Protein AF-A0A932CDV1-F1 (afdb_monomer_lite)

Radius of gyration: 21.61 Å; chains: 1; bounding box: 48×38×73 Å

Secondary structure (DSSP, 8-state):
---HHHHHHHHHHHHTT--HHHHHHHTT-TT-THHHHHHHTTSSPPPHHHHHHHHHHTT--HHHHHHHHHHTTPPPPHHHHHHHHHHHHHHHHH-SS--EEE-TT-BEEEE-HHHHHHHT--HHHHHHHHHH--BHHHHHH-TTSHHHHHS-HHHHHHHHHHHHHHHHHHTGGGTTSHHHHHHHHHHTTSHHHHHHHHHS-SS--GGGSTHHHHHHSS----

Sequence (222 aa):
MQSVLGGLIKSYRLRQGLSQSELLAAIGWHAHPSRLSRYEQGRVVPDRNTLEKLSSALGLRSDDRGRLLMEAGYVPTDEEVSAALQQLQPFMDAWKGPAYLTDFSWRFLGWNGPAAKIFGFPPDELERLPREKPRLLEFAFDSRWAVGRHIPEEILVPFGRGQIARFKAQQRDRTRQRWYRQLLKRLMPIPLFRELWRTTPGELGSELMDYNRVQMDSPVGR

Structure (mmCIF, N/CA/C/O backbone):
data_AF-A0A932CDV1-F1
#
_entry.id   AF-A0A932CDV1-F1
#
loop_
_atom_site.group_PDB
_atom_site.id
_atom_site.type_symbol
_atom_site.label_atom_id
_atom_site.label_alt_id
_atom_site.label_comp_id
_atom_site.label_asym_id
_atom_site.label_entity_id
_atom_site.label_seq_id
_atom_site.pdbx_PDB_ins_code
_atom_site.Cartn_x
_atom_site.Cartn_y
_atom_site.Cartn_z
_atom_site.occupancy
_atom_site.B_iso_or_equiv
_atom_site.auth_seq_id
_atom_site.auth_comp_id
_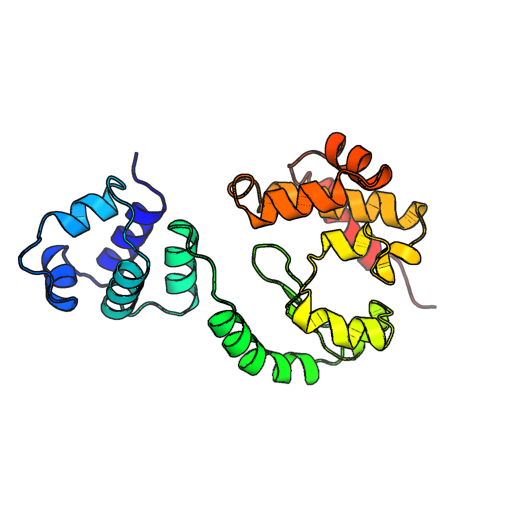atom_site.auth_asym_id
_atom_site.auth_atom_id
_atom_site.pdbx_PDB_model_num
ATOM 1 N N . MET A 1 1 ? -3.460 17.383 21.078 1.00 40.75 1 MET A N 1
ATOM 2 C CA . MET A 1 1 ? -3.634 17.083 19.642 1.00 40.75 1 MET A CA 1
ATOM 3 C C . MET A 1 1 ? -4.038 15.620 19.532 1.00 40.75 1 MET A C 1
ATOM 5 O O . MET A 1 1 ? -3.315 14.786 20.062 1.00 40.75 1 MET A O 1
ATOM 9 N N . GLN A 1 2 ? -5.222 15.310 19.002 1.00 56.06 2 GLN A N 1
ATOM 10 C CA . GLN A 1 2 ? -5.704 13.925 18.909 1.00 56.06 2 GLN A CA 1
ATOM 11 C C . GLN A 1 2 ? -4.896 13.188 17.829 1.00 56.06 2 GLN A C 1
ATOM 13 O O . GLN A 1 2 ? -4.678 13.754 16.759 1.00 56.06 2 GLN A O 1
ATOM 18 N N . SER A 1 3 ? -4.409 11.969 18.095 1.00 81.25 3 SER A N 1
ATOM 19 C CA . SER A 1 3 ? -3.754 11.179 17.042 1.00 81.25 3 SER A CA 1
ATOM 20 C C . SER A 1 3 ? -4.783 10.794 15.973 1.00 81.25 3 SER A C 1
ATOM 22 O O . SER A 1 3 ? -5.948 10.565 16.306 1.00 81.25 3 SER A O 1
ATOM 24 N N . VAL A 1 4 ? -4.374 10.707 14.700 1.00 87.25 4 VAL A N 1
ATOM 25 C CA . VAL A 1 4 ? -5.259 10.302 13.584 1.00 87.25 4 VAL A CA 1
ATOM 26 C C . VAL A 1 4 ? -5.969 8.985 13.912 1.00 87.25 4 VAL A C 1
ATOM 28 O O . VAL A 1 4 ? -7.191 8.890 13.808 1.00 87.25 4 VAL A O 1
ATOM 31 N N . LEU A 1 5 ? -5.218 8.010 14.434 1.00 91.94 5 LEU A N 1
ATOM 32 C CA . LEU A 1 5 ? -5.744 6.734 14.916 1.00 91.94 5 LEU A CA 1
ATOM 33 C C . LEU A 1 5 ? -6.803 6.901 16.019 1.00 91.94 5 LEU A C 1
ATOM 35 O O . LEU A 1 5 ? -7.885 6.324 15.929 1.00 91.94 5 LEU A O 1
ATOM 39 N N . GLY A 1 6 ? -6.514 7.694 17.056 1.00 93.62 6 GLY A N 1
ATOM 40 C CA . GLY A 1 6 ? -7.447 7.921 18.161 1.00 93.62 6 GLY A CA 1
ATOM 41 C C . GLY A 1 6 ? -8.731 8.620 17.706 1.00 93.62 6 GLY A C 1
ATOM 42 O O . GLY A 1 6 ? -9.825 8.273 18.155 1.00 93.62 6 GLY A O 1
ATOM 43 N N . GLY A 1 7 ? -8.607 9.555 16.760 1.00 94.38 7 GLY A N 1
ATOM 44 C CA . GLY A 1 7 ? -9.732 10.200 16.085 1.00 94.38 7 GLY A CA 1
ATOM 45 C C . GLY A 1 7 ? -10.587 9.214 15.289 1.00 94.38 7 GLY A C 1
ATOM 46 O O . GLY A 1 7 ? -11.814 9.259 15.388 1.00 94.38 7 GLY A O 1
ATOM 47 N N . LEU A 1 8 ? -9.965 8.283 14.558 1.00 94.81 8 LEU A N 1
ATOM 48 C CA . LEU A 1 8 ? -10.672 7.242 13.808 1.00 94.81 8 LEU A CA 1
ATOM 49 C C . LEU A 1 8 ? -11.441 6.292 14.726 1.00 94.81 8 LEU A C 1
ATOM 51 O O . LEU A 1 8 ? -12.636 6.102 14.511 1.00 94.81 8 LEU A O 1
ATOM 55 N N . ILE A 1 9 ? -10.800 5.756 15.772 1.00 95.81 9 ILE A N 1
ATOM 56 C CA . ILE A 1 9 ? -11.455 4.868 16.753 1.00 95.81 9 ILE A CA 1
ATOM 57 C C . ILE A 1 9 ? -12.693 5.556 17.341 1.00 95.81 9 ILE A C 1
ATOM 59 O O . ILE A 1 9 ? -13.788 4.992 17.315 1.00 95.81 9 ILE A O 1
ATOM 63 N N . LYS A 1 10 ? -12.539 6.810 17.790 1.00 96.19 10 LYS A N 1
ATOM 64 C CA . LYS A 1 10 ? -13.646 7.610 18.326 1.00 96.19 10 LYS A CA 1
ATOM 65 C C . LYS A 1 10 ? -14.760 7.801 17.294 1.00 96.19 10 LYS A C 1
ATOM 67 O O . LYS A 1 10 ? -15.931 7.648 17.624 1.00 96.19 10 LYS A O 1
ATOM 72 N N . SER A 1 11 ? -14.407 8.114 16.050 1.00 95.88 11 SER A N 1
ATOM 73 C CA . SER A 1 11 ? -15.377 8.366 14.977 1.00 95.88 11 SER A CA 1
ATOM 74 C C . SER A 1 11 ? -16.169 7.113 14.597 1.00 95.88 11 SER A C 1
ATOM 76 O O . SER A 1 11 ? -17.378 7.194 14.402 1.00 95.88 11 SER A O 1
ATOM 78 N N . TYR A 1 12 ? -15.525 5.945 14.512 1.00 96.44 12 TYR A N 1
ATOM 79 C CA . TYR A 1 12 ? -16.223 4.674 14.286 1.00 96.44 12 TYR A CA 1
ATOM 80 C C . TYR A 1 12 ? -17.166 4.338 15.439 1.00 96.44 12 TYR A C 1
ATOM 82 O O . TYR A 1 12 ? -18.325 4.015 15.201 1.00 96.44 12 TYR A O 1
ATOM 90 N N . ARG A 1 13 ? -16.701 4.485 16.685 1.00 96.69 13 ARG A N 1
ATOM 91 C CA . ARG A 1 13 ? -17.522 4.232 17.871 1.00 96.69 13 ARG A CA 1
ATOM 92 C C . ARG A 1 13 ? -18.768 5.115 17.908 1.00 96.69 13 ARG A C 1
ATOM 94 O O . ARG A 1 13 ? -19.865 4.608 18.114 1.00 96.69 13 ARG A O 1
ATOM 101 N N . LEU A 1 14 ? -18.602 6.420 17.689 1.00 96.44 14 LEU A N 1
ATOM 102 C CA . LEU A 1 14 ? -19.719 7.365 17.690 1.00 96.44 14 LEU A CA 1
ATOM 103 C C . LEU A 1 14 ? -20.712 7.092 16.553 1.00 96.44 14 LEU A C 1
ATOM 105 O O . LEU A 1 14 ? -21.910 7.229 16.769 1.00 96.44 14 LEU A O 1
ATOM 109 N N . ARG A 1 15 ? -20.244 6.652 15.376 1.00 95.50 15 ARG A N 1
ATOM 110 C CA . ARG A 1 15 ? -21.131 6.230 14.275 1.00 95.50 15 ARG A CA 1
ATOM 111 C C . ARG A 1 15 ? -22.002 5.025 14.627 1.00 95.50 15 ARG A C 1
ATOM 113 O O . ARG A 1 15 ? -23.116 4.945 14.131 1.00 95.50 15 ARG A O 1
ATOM 120 N N . GLN A 1 16 ? -21.513 4.132 15.484 1.00 94.50 16 GLN A N 1
ATOM 121 C CA . GLN A 1 16 ? -22.285 2.998 15.998 1.00 94.50 16 GLN A CA 1
ATOM 122 C C . GLN A 1 16 ? -23.148 3.359 17.220 1.00 94.50 16 GLN A C 1
ATOM 124 O O . GLN A 1 16 ? -23.775 2.484 17.804 1.00 94.50 16 GLN A O 1
ATOM 129 N N . GLY A 1 17 ? -23.162 4.628 17.652 1.00 95.81 17 GLY A N 1
ATOM 130 C CA . GLY A 1 17 ? -23.929 5.069 18.822 1.00 95.81 17 GLY A CA 1
ATOM 131 C C . GLY A 1 17 ? -23.405 4.547 20.164 1.00 95.81 17 GLY A C 1
ATOM 132 O O . GLY A 1 17 ? -24.088 4.680 21.171 1.00 95.81 17 GLY A O 1
ATOM 133 N N . LEU A 1 18 ? -22.199 3.971 20.201 1.00 95.62 18 LEU A N 1
ATOM 134 C CA . LEU A 1 18 ? -21.657 3.329 21.398 1.00 95.62 18 LEU A CA 1
ATOM 135 C C . LEU A 1 18 ? -20.937 4.334 22.305 1.00 95.62 18 LEU A C 1
ATOM 137 O O . LEU A 1 18 ? -20.135 5.159 21.858 1.00 95.62 18 LEU A O 1
ATOM 141 N N . SER A 1 19 ? -21.123 4.216 23.612 1.00 95.62 19 SER A N 1
ATOM 142 C CA . SER A 1 19 ? -20.259 4.807 24.634 1.00 95.62 19 SER A CA 1
ATOM 143 C C . SER A 1 19 ? -18.932 4.046 24.747 1.00 95.62 19 SER A C 1
ATOM 145 O O . SER A 1 19 ? -18.759 2.937 24.234 1.00 95.62 19 SER A 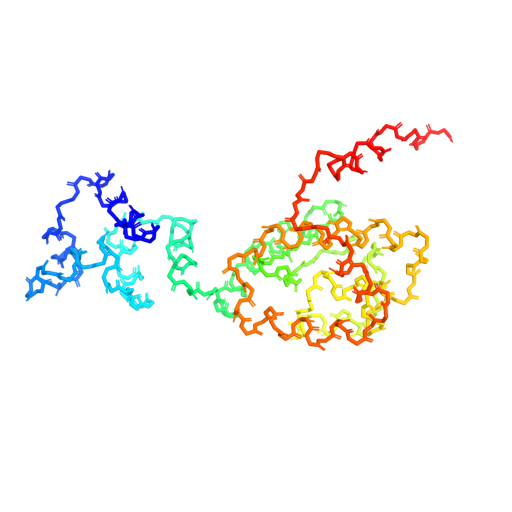O 1
ATOM 147 N N . GLN A 1 20 ? -17.948 4.645 25.428 1.00 95.25 20 GLN A N 1
ATOM 148 C CA . GLN A 1 20 ? -16.669 3.969 25.666 1.00 95.25 20 GLN A CA 1
ATOM 149 C C . GLN A 1 20 ? -16.840 2.688 26.500 1.00 95.25 20 GLN A C 1
ATOM 151 O O . GLN A 1 20 ? -16.180 1.685 26.228 1.00 95.25 20 GLN A O 1
ATOM 156 N N . SER A 1 21 ? -17.733 2.717 27.490 1.00 94.25 21 SER A N 1
ATOM 157 C CA . SER A 1 21 ? -18.006 1.578 28.368 1.00 94.25 21 SER A CA 1
ATOM 158 C C . SER A 1 21 ? -18.685 0.431 27.622 1.00 94.25 21 SER A C 1
ATOM 160 O O . SER A 1 21 ? -18.292 -0.716 27.810 1.00 94.25 21 SER A O 1
ATOM 162 N N . GLU A 1 22 ? -19.638 0.727 26.733 1.00 95.00 22 GLU A N 1
ATOM 163 C CA . GLU A 1 22 ? -20.317 -0.293 25.919 1.00 95.00 22 GLU A CA 1
ATOM 164 C C . GLU A 1 22 ? -19.348 -0.997 24.968 1.00 95.00 22 GLU A C 1
ATOM 166 O O . GLU A 1 22 ? -19.333 -2.224 24.904 1.00 95.00 22 GLU A O 1
ATOM 171 N N . LEU A 1 23 ? -18.467 -0.248 24.293 1.00 95.00 23 LEU A N 1
ATOM 172 C CA . LEU A 1 23 ? -17.465 -0.856 23.415 1.00 95.00 23 LEU A CA 1
ATOM 173 C C . LEU A 1 23 ? -16.469 -1.728 24.197 1.00 95.00 23 LEU A C 1
ATOM 175 O O . LEU A 1 23 ? -16.102 -2.810 23.743 1.00 95.00 23 L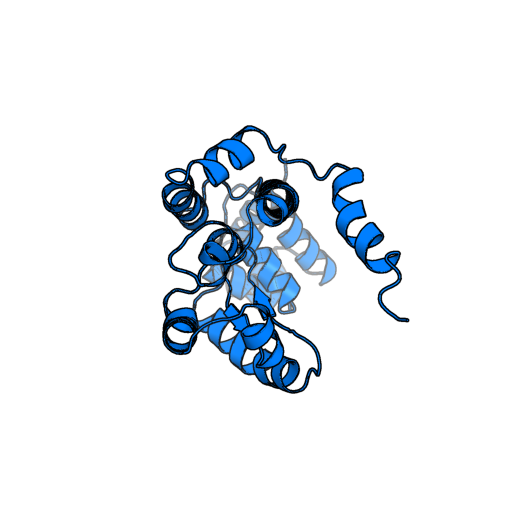EU A O 1
ATOM 179 N N . LEU A 1 24 ? -16.036 -1.282 25.381 1.00 94.62 24 LEU A N 1
ATOM 180 C CA . LEU A 1 24 ? -15.169 -2.082 26.249 1.00 94.62 24 LEU A CA 1
ATOM 181 C C . LEU A 1 24 ? -15.874 -3.346 26.752 1.00 94.62 24 LEU A C 1
ATOM 183 O O . LEU A 1 24 ? -15.244 -4.401 26.809 1.00 94.62 24 LEU A O 1
ATOM 187 N N . ALA A 1 25 ? -17.160 -3.262 27.092 1.00 92.56 25 ALA A N 1
ATOM 188 C CA . ALA A 1 25 ? -17.956 -4.419 27.484 1.00 92.56 25 ALA A CA 1
ATOM 189 C C . ALA A 1 25 ? -18.065 -5.437 26.336 1.00 92.56 25 ALA A C 1
ATOM 191 O O . ALA A 1 25 ? -17.822 -6.621 26.565 1.00 92.56 25 ALA A O 1
ATOM 192 N N . ALA A 1 26 ? -18.306 -4.976 25.103 1.00 92.38 26 ALA A N 1
ATOM 193 C CA . ALA A 1 26 ? -18.406 -5.824 23.911 1.00 92.38 26 ALA A CA 1
ATOM 194 C C . ALA A 1 26 ? -17.133 -6.643 23.620 1.00 92.38 26 ALA A C 1
ATOM 196 O O . ALA A 1 26 ? -17.216 -7.732 23.060 1.00 92.38 26 ALA A O 1
ATOM 197 N N . ILE A 1 27 ? -15.955 -6.156 24.030 1.00 93.25 27 ILE A N 1
ATOM 198 C CA . ILE A 1 27 ? -14.673 -6.873 23.883 1.00 93.25 27 ILE A CA 1
ATOM 199 C C . ILE A 1 27 ? -14.191 -7.551 25.181 1.00 93.25 27 ILE A C 1
ATOM 201 O O . ILE A 1 27 ? -13.048 -8.010 25.249 1.00 93.25 27 ILE A O 1
ATOM 205 N N . GLY A 1 28 ? -15.033 -7.603 26.221 1.00 90.81 28 GLY A N 1
ATOM 206 C CA . GLY A 1 28 ? -14.739 -8.262 27.499 1.00 90.81 28 GLY A CA 1
ATOM 207 C C . GLY A 1 28 ? -13.784 -7.497 28.424 1.00 90.81 28 GLY A C 1
ATOM 208 O O . GLY A 1 28 ? -13.140 -8.099 29.278 1.00 90.81 28 GLY A O 1
ATOM 209 N N . TRP A 1 29 ? -13.642 -6.178 28.263 1.00 91.94 29 TRP A N 1
ATOM 210 C CA . TRP A 1 29 ? -12.664 -5.327 28.967 1.00 91.94 29 TRP A CA 1
ATOM 211 C C . TRP A 1 29 ? -13.290 -4.371 29.997 1.00 91.94 29 TRP A C 1
ATOM 213 O O . TRP A 1 29 ? -12.745 -3.302 30.283 1.00 91.94 29 TRP A O 1
ATOM 223 N N . HIS A 1 30 ? -14.418 -4.756 30.593 1.00 84.62 30 HIS A N 1
ATOM 224 C CA . HIS A 1 30 ? -15.164 -3.950 31.570 1.00 84.62 30 HIS A CA 1
ATOM 225 C C . HIS A 1 30 ? -14.319 -3.497 32.782 1.00 84.62 30 HIS A C 1
ATOM 227 O O . HIS A 1 30 ? -14.519 -2.398 33.289 1.00 84.62 30 HIS A O 1
ATOM 233 N N . ALA A 1 31 ? -13.310 -4.276 33.196 1.00 81.50 31 ALA A N 1
ATOM 234 C CA . ALA A 1 31 ? -12.402 -3.930 34.298 1.00 81.50 31 ALA A CA 1
ATOM 235 C C . ALA A 1 31 ? -11.374 -2.820 33.965 1.00 81.50 31 ALA A C 1
ATOM 237 O O . ALA A 1 31 ? -10.553 -2.448 34.807 1.00 81.50 31 ALA A O 1
ATOM 238 N N . HIS A 1 32 ? -11.365 -2.290 32.735 1.00 85.69 32 HIS A N 1
ATOM 239 C CA . HIS A 1 32 ? -10.345 -1.348 32.265 1.00 85.69 32 HIS A CA 1
ATOM 240 C C . HIS A 1 32 ? -10.921 -0.099 31.566 1.00 85.69 32 HIS A C 1
ATOM 242 O O . HIS A 1 32 ? -10.537 0.201 30.428 1.00 85.69 32 HIS A O 1
ATOM 248 N N . PRO A 1 33 ? -11.768 0.698 32.249 1.00 81.50 33 PRO A N 1
ATOM 249 C CA . PRO A 1 33 ? -12.520 1.806 31.642 1.00 81.50 33 PRO A CA 1
ATOM 250 C C . PRO A 1 33 ? -11.630 2.894 31.016 1.00 81.50 33 PRO A C 1
ATOM 252 O O . PRO A 1 33 ? -11.994 3.522 30.025 1.00 81.50 33 PRO A O 1
ATOM 255 N N . SER A 1 34 ? -10.410 3.088 31.530 1.00 89.94 34 SER A N 1
ATOM 256 C CA . SER A 1 34 ? -9.481 4.111 31.030 1.00 89.94 34 SER A CA 1
ATOM 257 C C . SER A 1 34 ? -8.704 3.714 29.768 1.00 89.94 34 SER A C 1
ATOM 259 O O . SER A 1 34 ? -7.987 4.554 29.216 1.00 89.94 34 SER A O 1
ATOM 261 N N . ARG A 1 35 ? -8.765 2.450 29.315 1.00 91.56 35 ARG A N 1
ATOM 262 C CA . ARG A 1 35 ? -7.985 1.993 28.145 1.00 91.56 35 ARG A CA 1
ATOM 263 C C . ARG A 1 35 ? -8.440 2.684 26.870 1.00 91.56 35 ARG A C 1
ATOM 265 O O . ARG A 1 35 ? -7.626 3.309 26.196 1.00 91.56 35 ARG A O 1
ATOM 272 N N . LEU A 1 36 ? -9.740 2.631 26.585 1.00 93.56 36 LEU A N 1
ATOM 273 C CA . LEU A 1 36 ? -10.283 3.191 25.352 1.00 93.56 36 LEU A CA 1
ATOM 274 C C . LEU A 1 36 ? -10.089 4.710 25.284 1.00 93.56 36 LEU A C 1
ATOM 276 O O . LEU A 1 36 ? -9.652 5.220 24.258 1.00 93.56 36 LEU A O 1
ATOM 280 N N . SER A 1 37 ? -10.284 5.422 26.399 1.00 93.94 37 SER A N 1
ATOM 281 C CA . SER A 1 37 ? -9.989 6.858 26.472 1.00 93.94 37 SER A CA 1
ATOM 282 C C . SER A 1 37 ? -8.525 7.173 26.146 1.00 93.94 37 SER A C 1
ATOM 284 O O . SER A 1 37 ? -8.252 8.163 25.469 1.00 93.94 37 SER A O 1
ATOM 286 N N . ARG A 1 38 ? -7.568 6.359 26.612 1.00 94.62 38 ARG A N 1
ATOM 287 C CA . ARG A 1 38 ? -6.142 6.551 26.298 1.00 94.62 38 ARG A CA 1
ATOM 288 C C . ARG A 1 38 ? -5.844 6.325 24.816 1.00 94.62 38 ARG A C 1
ATOM 290 O O . ARG A 1 38 ? -5.041 7.073 24.261 1.00 94.62 38 ARG A O 1
ATOM 297 N N . TYR A 1 39 ? -6.502 5.356 24.182 1.00 94.69 39 TYR A N 1
ATOM 298 C CA . TYR A 1 39 ? -6.391 5.124 22.740 1.00 94.69 39 TYR A CA 1
ATOM 299 C C . TYR A 1 39 ? -6.989 6.278 21.931 1.00 94.69 39 TYR A C 1
ATOM 301 O O . TYR A 1 39 ? -6.316 6.832 21.065 1.00 94.69 39 TYR A O 1
ATOM 309 N N . GLU A 1 40 ? -8.210 6.711 22.257 1.00 94.88 40 GLU A N 1
ATOM 310 C CA . GLU A 1 40 ? -8.894 7.805 21.551 1.00 94.88 40 GLU A CA 1
ATOM 311 C C . GLU A 1 40 ? -8.161 9.145 21.671 1.00 94.88 40 GLU A C 1
ATOM 313 O O . GLU A 1 40 ? -8.210 9.962 20.753 1.00 94.88 40 GLU A O 1
ATOM 318 N N . GLN A 1 41 ? -7.461 9.370 22.785 1.00 94.06 41 GLN A N 1
ATOM 319 C CA . GLN A 1 41 ? -6.616 10.547 23.005 1.00 94.06 41 GLN A CA 1
ATOM 320 C C . GLN A 1 41 ? -5.219 10.416 22.379 1.00 94.06 41 GLN A C 1
ATOM 322 O O . GLN A 1 41 ? -4.454 11.377 22.408 1.00 94.06 41 GLN A O 1
ATOM 327 N N . GLY A 1 42 ? -4.864 9.245 21.842 1.00 91.69 42 GLY A N 1
ATOM 328 C CA . GLY A 1 42 ? -3.548 8.980 21.262 1.00 91.69 42 GLY A CA 1
ATOM 329 C C . GLY A 1 42 ? -2.415 8.845 22.280 1.00 91.69 42 GLY A C 1
ATOM 330 O O . GLY A 1 42 ? -1.254 8.954 21.902 1.00 91.69 42 GLY A O 1
ATOM 331 N N . ARG A 1 43 ? -2.725 8.612 23.563 1.00 92.88 43 ARG A N 1
ATOM 332 C CA . ARG A 1 43 ? -1.716 8.415 24.621 1.00 92.88 43 ARG A CA 1
ATOM 333 C C . ARG A 1 43 ? -1.038 7.049 24.537 1.00 92.88 43 ARG A C 1
ATOM 335 O O . ARG A 1 43 ? 0.079 6.893 25.013 1.00 92.88 43 ARG A O 1
ATOM 342 N N . VAL A 1 44 ? -1.735 6.059 23.983 1.00 92.81 44 VAL A N 1
ATOM 343 C CA . VAL A 1 44 ? -1.244 4.691 23.791 1.00 92.81 44 VAL A CA 1
ATOM 344 C C . VAL A 1 44 ? -1.690 4.229 22.406 1.00 92.81 44 VAL A C 1
ATOM 346 O O . VAL A 1 44 ? -2.844 4.447 22.037 1.00 92.81 44 VAL A O 1
ATOM 349 N N . VAL A 1 45 ? -0.798 3.598 21.644 1.00 92.06 45 VAL A N 1
ATOM 350 C CA . VAL A 1 45 ? -1.163 2.908 20.398 1.00 92.06 45 VAL A CA 1
ATOM 351 C C . VAL A 1 45 ? -1.618 1.493 20.774 1.00 92.06 45 VAL A C 1
ATOM 353 O O . VAL A 1 45 ? -0.851 0.792 21.438 1.00 92.06 45 VAL A O 1
ATOM 356 N N . PRO A 1 46 ? -2.852 1.069 20.440 1.00 93.88 46 PRO A N 1
ATOM 357 C CA . PRO A 1 46 ? -3.295 -0.290 20.722 1.00 93.88 46 PRO A CA 1
ATOM 358 C C . PRO A 1 46 ? -2.493 -1.294 19.894 1.00 93.88 46 PRO A C 1
ATOM 360 O O . PRO A 1 46 ? -2.125 -0.999 18.757 1.00 93.88 46 PRO A O 1
ATOM 363 N N . ASP A 1 47 ? -2.259 -2.484 20.449 1.00 95.06 47 ASP A N 1
ATOM 364 C CA . ASP A 1 47 ? -1.649 -3.557 19.672 1.00 95.06 47 ASP A CA 1
ATOM 365 C C . ASP A 1 47 ? -2.577 -4.049 18.547 1.00 95.06 47 ASP A C 1
ATOM 367 O O . ASP A 1 47 ? -3.778 -3.753 18.518 1.00 95.06 47 ASP A O 1
ATOM 371 N N . ARG A 1 48 ? -2.022 -4.825 17.608 1.00 94.12 48 ARG A N 1
ATOM 372 C CA . ARG A 1 48 ? -2.781 -5.345 16.466 1.00 94.12 48 ARG A CA 1
ATOM 373 C C . ARG A 1 48 ? -4.021 -6.116 16.910 1.00 94.12 48 ARG A C 1
ATOM 375 O O . ARG A 1 48 ? -5.110 -5.814 16.445 1.00 94.12 48 ARG A O 1
ATOM 382 N N . ASN A 1 49 ? -3.871 -7.071 17.826 1.00 94.69 49 ASN A N 1
ATOM 383 C CA . ASN A 1 49 ? -4.976 -7.905 18.310 1.00 94.69 49 ASN A CA 1
ATOM 384 C C . ASN A 1 49 ? -6.091 -7.064 18.956 1.00 94.69 49 ASN A C 1
ATOM 386 O O . ASN A 1 49 ? -7.276 -7.334 18.787 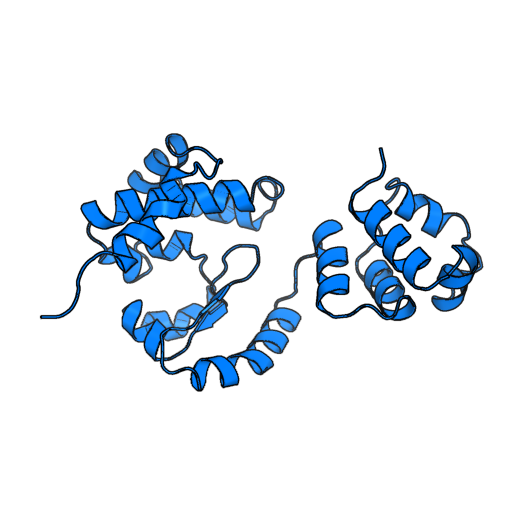1.00 94.69 49 ASN A O 1
ATOM 390 N N . THR A 1 50 ? -5.717 -6.007 19.670 1.00 95.38 50 THR A N 1
ATOM 391 C CA . THR A 1 50 ? -6.650 -5.045 20.252 1.00 95.38 50 THR A CA 1
ATOM 392 C C . THR A 1 50 ? -7.423 -4.309 19.165 1.00 95.38 50 THR A C 1
ATOM 394 O O . THR A 1 50 ? -8.642 -4.189 19.267 1.00 95.38 50 THR A O 1
ATOM 397 N N . LEU A 1 51 ? -6.751 -3.851 18.105 1.00 95.81 51 LEU A N 1
ATOM 398 C CA . LEU A 1 51 ? -7.422 -3.226 16.963 1.00 95.81 51 LEU A CA 1
ATOM 399 C C . LEU A 1 51 ? -8.334 -4.198 16.217 1.00 95.81 51 LEU A C 1
ATOM 401 O O . LEU A 1 51 ? -9.404 -3.778 15.787 1.00 95.81 51 LEU A O 1
ATOM 405 N N . GLU A 1 52 ? -7.965 -5.474 16.102 1.00 94.81 52 GLU A N 1
ATOM 406 C CA . GLU A 1 52 ? -8.833 -6.503 15.515 1.00 94.81 52 GLU A CA 1
ATOM 407 C C . GLU A 1 52 ? -10.118 -6.674 16.331 1.00 94.81 52 GLU A C 1
ATOM 409 O O . GLU A 1 52 ? -11.219 -6.600 15.786 1.00 94.81 52 GLU A O 1
ATOM 414 N N . LYS A 1 53 ? -9.997 -6.806 17.659 1.00 95.69 53 LYS A N 1
ATOM 415 C CA . LYS A 1 53 ? -11.151 -6.909 18.566 1.00 95.69 53 LYS A CA 1
ATOM 416 C C . LYS A 1 53 ? -12.048 -5.679 18.491 1.00 95.69 53 LYS A C 1
ATOM 418 O O . LYS A 1 53 ? -13.264 -5.817 18.389 1.00 95.69 53 LYS A O 1
ATOM 423 N N . LEU A 1 54 ? -11.453 -4.484 18.507 1.00 95.62 54 LEU A N 1
ATOM 424 C CA . LEU A 1 54 ? -12.192 -3.230 18.354 1.00 95.62 54 LEU A CA 1
ATOM 425 C C . LEU A 1 54 ? -12.894 -3.165 16.993 1.00 95.62 54 LEU A C 1
ATOM 427 O O . LEU A 1 54 ? -14.065 -2.813 16.942 1.00 95.62 54 LEU A O 1
ATOM 431 N N . SER A 1 55 ? -12.214 -3.540 15.908 1.00 96.06 55 SER A N 1
ATOM 432 C CA . SER A 1 55 ? -12.786 -3.533 14.555 1.00 96.06 55 SER A CA 1
ATOM 433 C C . SER A 1 55 ? -13.969 -4.490 14.437 1.00 96.06 55 SER A C 1
ATOM 435 O O . SER A 1 55 ? -14.993 -4.123 13.866 1.00 96.06 55 SER A O 1
ATOM 437 N N . SER A 1 56 ? -13.855 -5.684 15.028 1.00 95.69 56 SER A N 1
ATOM 438 C CA . SER A 1 56 ? -14.936 -6.668 15.073 1.00 95.69 56 SER A CA 1
ATOM 439 C C . SER A 1 56 ? -16.134 -6.161 15.876 1.00 95.69 56 SER A C 1
ATOM 441 O O . SER A 1 56 ? -17.259 -6.248 15.397 1.00 95.69 56 SER A O 1
ATOM 443 N N . ALA A 1 57 ? -15.911 -5.599 17.069 1.00 95.50 57 ALA A N 1
ATOM 444 C CA . ALA A 1 57 ? -16.989 -5.068 17.910 1.00 95.50 57 ALA A CA 1
ATOM 445 C C . ALA A 1 57 ? -17.676 -3.835 17.297 1.00 95.50 57 ALA A C 1
ATOM 447 O O . ALA A 1 57 ? -18.854 -3.597 17.536 1.00 95.50 57 ALA A O 1
ATOM 448 N N . LEU A 1 58 ? -16.948 -3.063 16.488 1.00 95.62 58 LEU A N 1
ATOM 449 C CA . LEU A 1 58 ? -17.471 -1.918 15.741 1.00 95.62 58 LEU A CA 1
ATOM 450 C C . LEU A 1 58 ? -18.127 -2.306 14.403 1.00 95.62 58 LEU A C 1
ATOM 452 O O . LEU A 1 58 ? -18.625 -1.420 13.705 1.00 95.62 58 LEU A O 1
ATOM 456 N N . GLY A 1 59 ? -18.102 -3.591 14.026 1.00 94.69 59 GLY A N 1
ATOM 457 C CA . GLY A 1 59 ? -18.660 -4.082 12.764 1.00 94.69 59 GLY A CA 1
ATOM 458 C C . GLY A 1 59 ? -17.998 -3.469 11.526 1.00 94.69 59 GLY A C 1
ATOM 459 O O . GLY A 1 59 ? -18.677 -3.172 10.545 1.00 94.69 59 GLY A O 1
ATOM 460 N N . LEU A 1 60 ? -16.688 -3.204 11.579 1.00 95.00 60 LEU A N 1
ATOM 461 C CA . LEU A 1 60 ? -15.993 -2.512 10.494 1.00 95.00 60 LEU A CA 1
ATOM 462 C C . LEU A 1 60 ? -15.844 -3.388 9.250 1.00 95.00 60 LEU A C 1
ATOM 464 O O . LEU A 1 60 ? -15.500 -4.567 9.324 1.00 95.00 60 LEU A O 1
ATOM 468 N N . ARG A 1 61 ? -16.024 -2.760 8.084 1.00 92.06 61 ARG A N 1
ATOM 469 C CA . ARG A 1 61 ? -15.708 -3.361 6.782 1.00 92.06 61 ARG A CA 1
ATOM 470 C C . ARG A 1 61 ? -14.192 -3.494 6.602 1.00 92.06 61 ARG A C 1
ATOM 472 O O . ARG A 1 61 ? -13.418 -2.825 7.288 1.00 92.06 61 ARG A O 1
ATOM 479 N N . SER A 1 62 ? -13.775 -4.317 5.636 1.00 85.94 62 SER A N 1
ATOM 480 C CA . SER A 1 62 ? -12.363 -4.555 5.281 1.00 85.94 62 SER A CA 1
ATOM 481 C C . SER A 1 62 ? -11.549 -3.269 5.148 1.00 85.94 62 SER A C 1
ATOM 483 O O . SER A 1 62 ? -10.437 -3.195 5.665 1.00 85.94 62 SER A O 1
ATOM 485 N N . ASP A 1 63 ? -12.121 -2.252 4.508 1.00 86.12 63 ASP A N 1
ATOM 486 C CA . ASP A 1 63 ? -11.421 -1.010 4.178 1.00 86.12 63 ASP A CA 1
ATOM 487 C C . ASP A 1 63 ? -11.202 -0.151 5.430 1.00 86.12 63 ASP A C 1
ATOM 489 O O . ASP A 1 63 ? -10.101 0.347 5.672 1.00 86.12 63 ASP A O 1
ATOM 493 N N . ASP A 1 64 ? -12.224 -0.046 6.283 1.00 92.56 64 ASP A N 1
ATOM 494 C CA . ASP A 1 64 ? -12.167 0.694 7.546 1.00 92.56 64 ASP A CA 1
ATOM 495 C C . ASP A 1 64 ? -11.237 0.010 8.561 1.00 92.56 64 ASP A C 1
ATOM 497 O O . ASP A 1 64 ? -10.436 0.678 9.226 1.00 92.56 64 ASP A O 1
ATOM 501 N N . ARG A 1 65 ? -11.291 -1.329 8.632 1.00 92.81 65 ARG A N 1
ATOM 502 C CA . ARG A 1 65 ? -10.360 -2.166 9.406 1.00 92.81 65 ARG A CA 1
ATOM 503 C C . ARG A 1 65 ? -8.925 -1.972 8.915 1.00 92.81 65 ARG A C 1
ATOM 505 O O . ARG A 1 65 ? -8.030 -1.693 9.713 1.00 92.81 65 ARG A O 1
ATOM 512 N N . GLY A 1 66 ? -8.706 -2.082 7.605 1.00 89.75 66 GLY A N 1
ATOM 513 C CA . GLY A 1 66 ? -7.400 -1.895 6.976 1.00 89.75 66 GLY A CA 1
ATOM 514 C C . GLY A 1 66 ? -6.834 -0.505 7.251 1.00 89.75 66 GLY A C 1
ATOM 515 O O . GLY A 1 66 ? -5.664 -0.371 7.607 1.00 89.75 66 GLY A O 1
ATOM 516 N N . ARG A 1 67 ? -7.681 0.529 7.192 1.00 89.06 67 ARG A N 1
ATOM 517 C CA . ARG A 1 67 ? -7.307 1.897 7.553 1.00 89.06 67 ARG A CA 1
ATOM 518 C C . ARG A 1 67 ? -6.851 2.000 9.008 1.00 89.06 67 ARG A C 1
ATOM 520 O O . ARG A 1 67 ? -5.792 2.568 9.250 1.00 89.06 67 ARG A O 1
ATOM 527 N N . LEU A 1 68 ? -7.585 1.434 9.971 1.00 92.38 68 LEU A N 1
ATOM 528 C CA . LEU A 1 68 ? -7.172 1.452 11.385 1.00 92.38 68 LEU A CA 1
ATOM 529 C C . LEU A 1 68 ? -5.815 0.786 11.610 1.00 92.38 68 LEU A C 1
ATOM 531 O O . LEU A 1 68 ? -4.953 1.356 12.280 1.00 92.38 68 LEU A O 1
ATOM 535 N N . LEU A 1 69 ? -5.620 -0.406 11.045 1.00 92.75 69 LEU A N 1
ATOM 536 C CA . LEU A 1 69 ? -4.363 -1.142 11.159 1.00 92.75 69 LEU A CA 1
ATOM 537 C C . LEU A 1 69 ? -3.200 -0.329 10.580 1.00 92.75 69 LEU A C 1
ATOM 539 O O . LEU A 1 69 ? -2.177 -0.152 11.242 1.00 92.75 69 LEU A O 1
ATOM 543 N N . MET A 1 70 ? -3.392 0.246 9.393 1.00 88.31 70 MET A N 1
ATOM 544 C CA . MET A 1 70 ? -2.373 1.037 8.708 1.00 88.31 70 MET A CA 1
ATOM 545 C C . MET A 1 70 ? -1.996 2.319 9.456 1.00 88.31 70 MET A C 1
ATOM 547 O O . MET A 1 70 ? -0.818 2.682 9.461 1.00 88.31 70 MET A O 1
ATOM 551 N N . GLU A 1 71 ? -2.960 2.983 10.098 1.00 89.19 71 GLU A N 1
ATOM 552 C CA . GLU A 1 71 ? -2.743 4.177 10.933 1.00 89.19 71 GLU A CA 1
ATOM 553 C C . GLU A 1 71 ? -2.034 3.850 12.253 1.00 89.19 71 GLU A C 1
ATOM 555 O O . GLU A 1 71 ? -1.294 4.669 12.795 1.00 89.19 71 GLU A O 1
ATOM 560 N N . ALA A 1 72 ? -2.198 2.625 12.752 1.00 89.94 72 ALA A N 1
ATOM 561 C CA . ALA A 1 72 ? -1.427 2.106 13.876 1.00 89.94 72 ALA A CA 1
ATOM 562 C C . ALA A 1 72 ? -0.040 1.569 13.475 1.00 89.94 72 ALA A C 1
ATOM 564 O O . ALA A 1 72 ? 0.725 1.124 14.330 1.00 89.94 72 ALA A O 1
ATOM 565 N N . GLY A 1 73 ? 0.307 1.621 12.185 1.00 87.50 73 GLY A N 1
ATOM 566 C CA . GLY A 1 73 ? 1.582 1.132 11.660 1.00 87.50 73 GLY A CA 1
ATOM 567 C C . GLY A 1 73 ? 1.626 -0.376 11.399 1.00 87.50 73 GLY A C 1
ATOM 568 O O . GLY A 1 73 ? 2.694 -0.893 11.068 1.00 87.50 73 GLY A O 1
ATOM 569 N N . TYR A 1 74 ? 0.496 -1.078 11.504 1.00 89.38 74 TYR A N 1
ATOM 570 C CA . TYR A 1 74 ? 0.380 -2.484 11.132 1.00 89.38 74 TYR A CA 1
ATOM 571 C C . TYR A 1 74 ? 0.117 -2.612 9.637 1.00 89.38 74 TYR A C 1
ATOM 573 O O . TYR A 1 74 ? -0.882 -2.124 9.114 1.00 89.38 74 TYR A O 1
ATOM 581 N N . VAL A 1 75 ? 1.033 -3.285 8.950 1.00 87.25 75 VAL A N 1
ATOM 582 C CA . VAL A 1 75 ? 0.918 -3.582 7.522 1.00 87.25 75 VAL A CA 1
ATOM 583 C C . VAL A 1 75 ? 0.313 -4.977 7.320 1.00 87.25 75 VAL A C 1
ATOM 585 O O . VAL A 1 75 ? 0.493 -5.833 8.194 1.00 87.25 75 VAL A O 1
ATOM 588 N N . PRO A 1 76 ? -0.371 -5.228 6.189 1.00 88.88 76 PRO A N 1
ATOM 589 C CA . PRO A 1 76 ? -0.874 -6.555 5.851 1.00 88.88 76 PRO A CA 1
ATOM 590 C C . PRO A 1 76 ? 0.213 -7.635 5.905 1.00 88.88 76 PRO A C 1
ATOM 592 O O . PRO A 1 76 ? 1.341 -7.408 5.450 1.00 88.88 76 PRO A O 1
ATOM 595 N N . THR A 1 77 ? -0.125 -8.806 6.448 1.00 88.81 77 THR A N 1
ATOM 596 C CA . THR A 1 77 ? 0.758 -9.984 6.422 1.00 88.81 77 THR A CA 1
ATOM 597 C C . THR A 1 77 ? 0.820 -10.592 5.024 1.00 88.81 77 THR A C 1
ATOM 599 O O . THR A 1 77 ? -0.030 -10.326 4.174 1.00 88.81 77 THR A O 1
ATOM 602 N N . ASP A 1 78 ? 1.814 -11.447 4.772 1.00 87.75 78 ASP A N 1
ATOM 603 C CA . ASP A 1 78 ? 1.865 -12.196 3.512 1.00 87.75 78 ASP A CA 1
ATOM 604 C C . ASP A 1 78 ? 0.667 -13.147 3.349 1.00 87.75 78 ASP A C 1
ATOM 606 O O . ASP A 1 78 ? 0.223 -13.361 2.224 1.00 87.75 78 ASP A O 1
ATOM 610 N N . GLU A 1 79 ? 0.102 -13.659 4.445 1.00 90.62 79 GLU A N 1
ATOM 611 C CA . GLU A 1 79 ? -1.128 -14.464 4.436 1.00 90.62 79 GLU A CA 1
ATOM 612 C C . GLU A 1 79 ? -2.342 -13.632 4.005 1.00 90.62 79 GLU A C 1
ATOM 614 O O . GLU A 1 79 ? -3.061 -14.031 3.092 1.00 90.62 79 GLU A O 1
ATOM 619 N N . GLU A 1 80 ? -2.537 -12.443 4.589 1.00 90.44 80 GLU A N 1
ATOM 620 C CA . GLU A 1 80 ? -3.627 -11.532 4.209 1.00 90.44 80 GLU A CA 1
ATOM 621 C C . GLU A 1 80 ? -3.505 -11.086 2.751 1.00 90.44 80 GLU A C 1
ATOM 623 O O . GLU A 1 80 ? -4.497 -11.036 2.024 1.00 90.44 80 GLU A O 1
ATOM 628 N N . VAL A 1 81 ? -2.279 -10.802 2.303 1.00 91.44 81 VAL A N 1
ATOM 629 C CA . VAL A 1 81 ? -2.000 -10.482 0.901 1.00 91.44 81 VAL A CA 1
ATOM 630 C C . VAL A 1 81 ? -2.330 -11.668 -0.005 1.00 91.44 81 VAL A C 1
ATOM 632 O O . VAL A 1 81 ? -2.971 -11.479 -1.034 1.00 91.44 81 VAL A O 1
ATOM 635 N N . SER A 1 82 ? -1.933 -12.885 0.369 1.00 92.25 82 SER A N 1
ATOM 636 C CA . SER A 1 82 ? -2.196 -14.087 -0.432 1.00 92.25 82 SER A CA 1
ATOM 637 C C . SER A 1 82 ? -3.693 -14.375 -0.539 1.00 92.25 82 SER A C 1
ATOM 639 O O . SER A 1 82 ? -4.182 -14.658 -1.629 1.00 92.25 82 SER A O 1
ATOM 641 N N . ALA A 1 83 ? -4.436 -14.228 0.560 1.00 92.19 83 ALA A N 1
ATOM 642 C CA . ALA A 1 83 ? -5.889 -14.373 0.568 1.00 92.19 83 ALA A CA 1
ATOM 643 C C . ALA A 1 83 ? -6.576 -13.327 -0.327 1.00 92.19 83 ALA A C 1
ATOM 645 O O . ALA A 1 83 ? -7.488 -13.663 -1.081 1.00 92.19 83 ALA A O 1
ATOM 646 N N . ALA A 1 84 ? -6.117 -12.070 -0.295 1.00 91.62 84 ALA A N 1
ATOM 647 C CA . ALA A 1 84 ? -6.627 -11.029 -1.185 1.00 91.62 84 ALA A CA 1
ATOM 648 C C . ALA A 1 84 ? -6.315 -11.332 -2.660 1.00 91.62 84 ALA A C 1
ATOM 650 O O . ALA A 1 84 ? -7.181 -11.177 -3.517 1.00 91.62 84 ALA A O 1
ATOM 651 N N . LEU A 1 85 ? -5.106 -11.814 -2.968 1.00 93.81 85 LEU A N 1
ATOM 652 C CA . LEU A 1 85 ? -4.725 -12.192 -4.331 1.00 93.81 85 LEU A CA 1
ATOM 653 C C . LEU A 1 85 ? -5.567 -13.352 -4.863 1.00 93.81 85 LEU A C 1
ATOM 655 O O . LEU A 1 85 ? -6.033 -13.273 -5.993 1.00 93.81 85 LEU A O 1
ATOM 659 N N . GLN A 1 86 ? -5.826 -14.383 -4.055 1.00 95.00 86 GLN A N 1
ATOM 660 C CA . GLN A 1 86 ? -6.691 -15.503 -4.452 1.00 95.00 86 GLN A CA 1
ATOM 661 C C . GLN A 1 86 ? -8.097 -15.042 -4.855 1.00 95.00 86 GLN A C 1
ATOM 663 O O . GLN A 1 86 ? -8.684 -15.600 -5.778 1.00 95.00 86 GLN A O 1
ATOM 668 N N . GLN A 1 87 ? -8.622 -14.007 -4.197 1.00 94.25 87 GLN A N 1
ATOM 669 C CA . GLN A 1 87 ? -9.928 -13.438 -4.527 1.00 94.25 87 GLN A CA 1
ATOM 670 C C . GLN A 1 87 ? -9.881 -12.532 -5.760 1.00 94.25 87 GLN A C 1
ATOM 672 O O . GLN A 1 87 ? -10.815 -12.543 -6.554 1.00 94.25 87 GLN A O 1
ATOM 677 N N . LEU A 1 88 ? -8.818 -11.740 -5.929 1.00 94.25 88 LEU A N 1
ATOM 678 C CA . LEU A 1 88 ? -8.733 -10.719 -6.980 1.00 94.25 88 LEU A CA 1
ATOM 679 C C . LEU A 1 88 ? -8.186 -11.242 -8.317 1.00 94.25 88 LEU A C 1
ATOM 681 O O . LEU A 1 88 ? -8.525 -10.691 -9.364 1.00 94.25 88 LEU A O 1
ATOM 685 N N . GLN A 1 89 ? -7.362 -12.293 -8.306 1.00 95.50 89 GLN A N 1
ATOM 686 C CA . GLN A 1 89 ? -6.716 -12.829 -9.507 1.00 95.50 89 GLN A CA 1
ATOM 687 C C . GLN A 1 89 ? -7.721 -13.252 -10.595 1.00 95.50 89 GLN A C 1
ATOM 689 O O . GLN A 1 89 ? -7.538 -12.816 -11.731 1.00 95.50 89 GLN A O 1
ATOM 694 N N . PRO A 1 90 ? -8.832 -13.960 -10.292 1.00 97.06 90 PRO A N 1
ATOM 695 C CA . PRO A 1 90 ? -9.804 -14.337 -11.322 1.00 97.06 90 PRO A CA 1
ATOM 696 C C . PRO A 1 90 ? -10.410 -13.137 -12.065 1.00 97.06 90 PRO A C 1
ATOM 698 O O . PRO A 1 90 ? -10.653 -13.204 -13.269 1.00 97.06 90 PRO A O 1
ATOM 701 N N . PHE A 1 91 ? -10.620 -12.013 -11.370 1.00 95.94 91 PHE A N 1
ATOM 702 C CA . PHE A 1 91 ? -11.127 -10.786 -11.988 1.00 95.94 91 PHE A CA 1
ATOM 703 C C . PHE A 1 91 ? -10.095 -10.151 -12.925 1.00 95.94 91 PHE A C 1
ATOM 705 O O . PHE A 1 91 ? -10.457 -9.663 -13.994 1.00 95.94 91 PHE A O 1
ATOM 712 N N . MET A 1 92 ? -8.812 -10.170 -12.547 1.00 96.31 92 MET A N 1
ATOM 713 C CA . MET A 1 92 ? -7.735 -9.692 -13.418 1.00 96.31 92 MET A CA 1
ATOM 714 C C . MET A 1 92 ? -7.541 -10.585 -14.642 1.00 96.31 92 MET A C 1
ATOM 716 O O . MET A 1 92 ? -7.301 -10.072 -15.734 1.00 96.31 92 MET A O 1
ATOM 720 N N . ASP A 1 93 ? -7.655 -11.901 -14.478 1.00 96.00 93 ASP A N 1
ATOM 721 C CA . ASP A 1 93 ? -7.498 -12.858 -15.575 1.00 96.00 93 ASP A CA 1
ATOM 722 C C . ASP A 1 93 ? -8.638 -12.743 -16.597 1.00 96.00 93 ASP A C 1
ATOM 724 O O . ASP A 1 93 ? -8.414 -12.898 -17.796 1.00 96.00 93 ASP A O 1
ATOM 728 N N . ALA A 1 94 ? -9.848 -12.399 -16.144 1.00 96.31 94 ALA A N 1
ATOM 729 C CA . ALA A 1 94 ? -10.984 -12.106 -17.018 1.00 96.31 94 ALA A CA 1
ATOM 730 C C . ALA A 1 94 ? -10.878 -10.740 -17.729 1.00 96.31 94 ALA A C 1
ATOM 732 O O . ALA A 1 94 ? -11.578 -10.493 -18.718 1.00 96.31 94 ALA A O 1
ATOM 733 N N . TRP A 1 95 ? -10.028 -9.831 -17.241 1.00 95.69 95 TRP A N 1
ATOM 734 C CA . TRP A 1 95 ? -9.854 -8.502 -17.821 1.00 95.69 95 TRP A CA 1
ATOM 735 C C . TRP A 1 95 ? -9.057 -8.566 -19.131 1.00 95.69 95 TRP A C 1
ATOM 737 O O . TRP A 1 95 ? -7.955 -9.106 -19.186 1.00 95.69 95 TRP A O 1
ATOM 747 N N . LYS A 1 96 ? -9.594 -7.964 -20.202 1.00 94.12 96 LYS A N 1
ATOM 748 C CA . LYS A 1 96 ? -8.991 -8.026 -21.549 1.00 94.12 96 LYS A CA 1
ATOM 749 C C . LYS A 1 96 ? -7.697 -7.216 -21.688 1.00 94.12 96 LYS A C 1
ATOM 751 O O . LYS A 1 96 ? -6.874 -7.523 -22.547 1.00 94.12 96 LYS A O 1
ATOM 756 N N . GLY A 1 97 ? -7.543 -6.156 -20.896 1.00 95.25 97 GLY A N 1
ATOM 757 C CA . GLY A 1 97 ? -6.367 -5.287 -20.920 1.00 95.25 97 GLY A CA 1
ATOM 758 C C . GLY A 1 97 ? -5.267 -5.734 -19.952 1.00 95.25 97 GLY A C 1
ATOM 759 O O . GLY A 1 97 ? -5.451 -6.686 -19.196 1.00 95.25 97 GLY A O 1
ATOM 760 N N . PRO A 1 98 ? -4.122 -5.036 -19.923 1.00 95.94 98 PRO A N 1
ATOM 761 C CA . PRO A 1 98 ? -3.131 -5.217 -18.866 1.00 95.94 98 PRO A CA 1
ATOM 762 C C . PRO A 1 98 ? -3.701 -4.816 -17.503 1.00 95.94 98 PRO A C 1
ATOM 764 O O . PRO A 1 98 ? -4.222 -3.714 -17.338 1.00 95.94 98 PRO A O 1
ATOM 767 N N . ALA A 1 99 ? -3.580 -5.708 -16.524 1.00 96.19 99 ALA A N 1
ATOM 768 C CA . ALA A 1 99 ? -3.940 -5.454 -15.136 1.00 96.19 99 ALA A CA 1
ATOM 769 C C . ALA A 1 99 ? -2.866 -5.997 -14.190 1.00 96.19 99 ALA A C 1
ATOM 771 O O . ALA A 1 99 ? -2.298 -7.069 -14.413 1.00 96.19 99 ALA A O 1
ATOM 772 N N . TYR A 1 100 ? -2.595 -5.245 -13.127 1.00 95.31 100 TYR A N 1
ATOM 773 C CA . TYR A 1 100 ? -1.691 -5.650 -12.060 1.00 95.31 100 TYR A CA 1
ATOM 774 C C . TYR A 1 100 ? -2.110 -5.052 -10.717 1.00 95.31 100 TYR A C 1
ATOM 776 O O . TYR A 1 100 ? -2.798 -4.032 -10.658 1.00 95.31 100 TYR A O 1
ATOM 784 N N . LEU A 1 101 ? -1.665 -5.683 -9.632 1.00 94.75 101 LEU A N 1
ATOM 785 C CA . LEU A 1 101 ? -1.933 -5.275 -8.258 1.00 94.75 101 LEU A CA 1
ATOM 786 C C . LEU A 1 101 ? -0.653 -4.856 -7.555 1.00 94.75 101 LEU A C 1
ATOM 788 O O . LEU A 1 101 ? 0.377 -5.535 -7.616 1.00 94.75 101 LEU A O 1
ATOM 792 N N . THR A 1 102 ? -0.766 -3.763 -6.807 1.00 93.81 102 THR A N 1
ATOM 793 C CA . THR A 1 102 ? 0.268 -3.312 -5.884 1.00 93.81 102 THR A CA 1
ATOM 794 C C . THR A 1 102 ? -0.297 -3.005 -4.515 1.00 93.81 102 THR A C 1
ATOM 796 O O . THR A 1 102 ? -1.429 -2.542 -4.404 1.00 93.81 102 THR A O 1
ATOM 799 N N . ASP A 1 103 ? 0.512 -3.188 -3.473 1.00 91.69 103 ASP A N 1
ATOM 800 C CA . ASP A 1 103 ? 0.163 -2.686 -2.143 1.00 91.69 103 ASP A CA 1
ATOM 801 C C . ASP A 1 103 ? 0.541 -1.210 -1.943 1.00 91.69 103 ASP A C 1
ATOM 803 O O . ASP A 1 103 ? 1.126 -0.548 -2.803 1.00 91.69 103 ASP A O 1
ATOM 807 N N . PHE A 1 104 ? 0.243 -0.698 -0.747 1.00 88.38 104 PHE A N 1
ATOM 808 C CA . PHE A 1 104 ? 0.577 0.658 -0.311 1.00 88.38 104 PHE A CA 1
ATOM 809 C C . PHE A 1 104 ? 2.076 0.998 -0.409 1.00 88.38 104 PHE A C 1
ATOM 811 O O . PHE A 1 104 ? 2.420 2.174 -0.412 1.00 88.38 104 PHE A O 1
ATOM 818 N N . SER A 1 105 ? 2.969 0.002 -0.456 1.00 92.06 105 SER A N 1
ATOM 819 C CA . SER A 1 105 ? 4.420 0.170 -0.593 1.00 92.06 105 SER A CA 1
ATOM 820 C C . SER A 1 105 ? 4.904 0.062 -2.042 1.00 92.06 105 SER A C 1
ATOM 822 O O . SER A 1 105 ? 6.114 0.037 -2.277 1.00 92.06 105 SER A O 1
ATOM 824 N N . TRP A 1 106 ? 3.966 -0.022 -2.995 1.00 94.81 106 TRP A N 1
ATOM 825 C CA . TRP A 1 106 ? 4.189 -0.270 -4.421 1.00 94.81 106 TRP A CA 1
ATOM 826 C C . TRP A 1 106 ? 4.819 -1.629 -4.719 1.00 94.81 106 TRP A C 1
ATOM 828 O O . TRP A 1 106 ? 5.426 -1.811 -5.772 1.00 94.81 106 TRP A O 1
ATOM 838 N N . ARG A 1 107 ? 4.700 -2.587 -3.797 1.00 94.75 107 ARG A N 1
ATOM 839 C CA . ARG A 1 107 ? 5.128 -3.967 -4.028 1.00 94.75 107 ARG A CA 1
ATOM 840 C C . ARG A 1 107 ? 4.231 -4.580 -5.095 1.00 94.75 107 ARG A C 1
ATOM 842 O O . ARG A 1 107 ? 3.018 -4.489 -4.958 1.00 94.75 107 ARG A O 1
ATOM 849 N N . PHE A 1 108 ? 4.814 -5.168 -6.130 1.00 95.12 108 PHE A N 1
ATOM 850 C CA . PHE A 1 108 ? 4.108 -5.858 -7.203 1.00 95.12 108 PHE A CA 1
ATOM 851 C C . PHE A 1 108 ? 3.677 -7.237 -6.712 1.00 95.12 108 PHE A C 1
ATOM 853 O O . PHE A 1 108 ? 4.512 -8.026 -6.266 1.00 95.12 108 PHE A O 1
ATOM 860 N N . LEU A 1 109 ? 2.369 -7.483 -6.704 1.00 94.75 109 LEU A N 1
ATOM 861 C CA . LEU A 1 109 ? 1.776 -8.625 -6.004 1.00 94.75 109 LEU A CA 1
ATOM 862 C C . LEU A 1 109 ? 1.042 -9.596 -6.924 1.00 94.75 109 LEU A C 1
ATOM 864 O O . LEU A 1 109 ? 1.039 -10.790 -6.648 1.00 94.75 109 LEU A O 1
ATOM 868 N N . GLY A 1 110 ? 0.433 -9.093 -7.993 1.00 94.81 110 GLY A N 1
ATOM 869 C CA . GLY A 1 110 ? -0.321 -9.896 -8.949 1.00 94.81 110 GLY A CA 1
ATOM 870 C C . GLY A 1 110 ? -0.394 -9.197 -10.296 1.00 94.81 110 GLY A C 1
ATOM 871 O O . GLY A 1 110 ? -0.234 -7.978 -10.374 1.00 94.81 110 GLY A O 1
ATOM 872 N N . TRP A 1 111 ? -0.592 -9.970 -11.354 1.00 95.88 111 TRP A N 1
ATOM 873 C CA . TRP A 1 111 ? -0.669 -9.489 -12.729 1.00 95.88 111 TRP A CA 1
ATOM 874 C C . TRP A 1 111 ? -1.420 -10.499 -13.586 1.00 95.88 111 TRP A C 1
ATOM 876 O O . TRP A 1 111 ? -1.495 -11.676 -13.235 1.00 95.88 111 TRP A O 1
ATOM 886 N N . ASN A 1 112 ? -1.962 -10.044 -14.712 1.00 96.31 112 ASN A N 1
ATOM 887 C CA . ASN A 1 112 ? -2.552 -10.922 -15.716 1.00 96.31 112 ASN A CA 1
ATOM 888 C C . ASN A 1 112 ? -1.613 -11.137 -16.917 1.00 96.31 112 ASN A C 1
ATOM 890 O O . ASN A 1 112 ? -0.562 -10.500 -17.050 1.00 96.31 112 ASN A O 1
ATOM 894 N N . GLY A 1 113 ? -1.998 -12.048 -17.814 1.00 95.31 113 GLY A N 1
ATOM 895 C CA . GLY A 1 113 ? -1.224 -12.374 -19.016 1.00 95.31 113 GLY A CA 1
ATOM 896 C C . GLY A 1 113 ? -0.880 -11.154 -19.888 1.00 95.31 113 GLY A C 1
ATOM 897 O O . GLY A 1 113 ? 0.289 -10.983 -20.239 1.00 95.31 113 GLY A O 1
ATOM 898 N N . PRO A 1 114 ? -1.844 -10.276 -20.229 1.00 95.81 114 PRO A N 1
ATOM 899 C CA . PRO A 1 114 ? -1.556 -9.041 -20.954 1.00 95.81 114 PRO A CA 1
ATOM 900 C C . PRO A 1 114 ? -0.535 -8.129 -20.256 1.00 95.81 114 PRO A C 1
ATOM 902 O O . PRO A 1 114 ? 0.360 -7.615 -20.923 1.00 95.81 114 PRO A O 1
ATOM 905 N N . ALA A 1 115 ? -0.605 -7.965 -18.930 1.00 94.81 115 ALA A N 1
ATOM 906 C CA . ALA A 1 115 ? 0.386 -7.182 -18.193 1.00 94.81 115 ALA A CA 1
ATOM 907 C C . ALA A 1 115 ? 1.788 -7.800 -18.290 1.00 94.81 115 ALA A C 1
ATOM 909 O O . ALA A 1 115 ? 2.734 -7.082 -18.600 1.00 94.81 115 ALA A O 1
ATOM 910 N N . ALA A 1 116 ? 1.925 -9.120 -18.114 1.00 93.81 116 ALA A N 1
ATOM 911 C CA . ALA A 1 116 ? 3.216 -9.804 -18.259 1.00 93.81 116 ALA A CA 1
ATOM 912 C C . ALA A 1 116 ? 3.859 -9.562 -19.635 1.00 93.81 116 ALA A C 1
ATOM 914 O O . ALA A 1 116 ? 5.064 -9.330 -19.721 1.00 93.81 116 ALA A O 1
ATOM 915 N N . LYS A 1 117 ? 3.046 -9.566 -20.700 1.00 91.62 117 LYS A N 1
ATOM 916 C CA . LYS A 1 117 ? 3.502 -9.278 -22.067 1.00 91.62 117 LYS A CA 1
ATOM 917 C C . LYS A 1 117 ? 3.956 -7.830 -22.231 1.00 91.62 117 LYS A C 1
ATOM 919 O O . LYS A 1 117 ? 5.004 -7.604 -22.821 1.00 91.62 117 LYS A O 1
ATOM 924 N N . ILE A 1 118 ? 3.201 -6.865 -21.697 1.00 89.75 118 ILE A N 1
ATOM 925 C CA . ILE A 1 118 ? 3.564 -5.439 -21.774 1.00 89.75 118 ILE A CA 1
ATOM 926 C C . ILE A 1 118 ? 4.852 -5.148 -21.009 1.00 89.75 118 ILE A C 1
ATOM 928 O O . ILE A 1 118 ? 5.703 -4.417 -21.506 1.00 89.75 118 ILE A O 1
ATOM 932 N N . PHE A 1 119 ? 5.016 -5.728 -19.821 1.00 88.12 119 PHE A N 1
ATOM 933 C CA . PHE A 1 119 ? 6.255 -5.583 -19.061 1.00 88.12 119 PHE A CA 1
ATOM 934 C C . PHE A 1 119 ? 7.426 -6.376 -19.663 1.00 88.12 119 PHE A C 1
ATOM 936 O O . PHE A 1 119 ? 8.567 -6.158 -19.266 1.00 88.12 119 PHE A O 1
ATOM 943 N N . GLY A 1 120 ? 7.168 -7.278 -20.615 1.00 89.88 120 GLY A N 1
ATOM 944 C CA . GLY A 1 120 ? 8.207 -8.055 -21.285 1.00 89.88 120 GLY A CA 1
ATOM 945 C C . GLY A 1 120 ? 8.970 -8.982 -20.338 1.00 89.88 120 GLY A C 1
ATOM 946 O O . GLY A 1 120 ? 10.170 -9.175 -20.518 1.00 89.88 120 GLY A O 1
ATOM 947 N N . PHE A 1 121 ? 8.308 -9.525 -19.309 1.00 90.31 121 PHE A N 1
ATOM 948 C CA . PHE A 1 121 ? 8.972 -10.403 -18.346 1.00 90.31 121 PHE A CA 1
ATOM 949 C C . PHE A 1 121 ? 9.340 -11.749 -18.993 1.00 90.31 121 PHE A C 1
ATOM 951 O O . PHE A 1 121 ? 8.444 -12.443 -19.488 1.00 90.31 121 PHE A O 1
ATOM 958 N N . PRO A 1 122 ? 10.623 -12.155 -18.980 1.00 91.69 122 PRO A N 1
ATOM 959 C CA . PRO A 1 122 ? 11.018 -13.482 -19.426 1.00 91.69 122 PRO A CA 1
ATOM 960 C C . PRO A 1 122 ? 10.515 -14.564 -18.448 1.00 91.69 122 PRO A C 1
ATOM 962 O O . PRO A 1 122 ? 10.198 -14.255 -17.293 1.00 91.69 122 PRO A O 1
ATOM 965 N N . PRO A 1 123 ? 10.427 -15.839 -18.880 1.00 92.12 123 PRO A N 1
ATOM 966 C CA . PRO A 1 123 ? 9.883 -16.920 -18.054 1.00 92.12 123 PRO A CA 1
ATOM 967 C C . PRO A 1 123 ? 10.549 -17.070 -16.677 1.00 92.12 123 PRO A C 1
ATOM 969 O O . PRO A 1 123 ? 9.856 -17.275 -15.685 1.00 92.12 123 PRO A O 1
ATOM 972 N N . ASP A 1 124 ? 11.868 -16.894 -16.589 1.00 93.25 124 ASP A N 1
ATOM 973 C CA . ASP A 1 124 ? 12.616 -16.971 -15.329 1.00 93.25 124 ASP A CA 1
ATOM 974 C C . ASP A 1 124 ? 12.253 -15.833 -14.356 1.00 93.25 124 ASP A C 1
ATOM 976 O O . ASP A 1 124 ? 12.182 -16.038 -13.141 1.00 93.25 124 ASP A O 1
ATOM 980 N N . GLU A 1 125 ? 11.964 -14.632 -14.867 1.00 93.31 125 GLU A N 1
ATOM 981 C CA . GLU A 1 125 ? 11.469 -13.528 -14.041 1.00 93.31 125 GLU A CA 1
ATOM 982 C C . GLU A 1 125 ? 10.039 -13.791 -13.562 1.00 93.31 125 GLU A C 1
ATOM 984 O O . GLU A 1 125 ? 9.747 -13.542 -12.391 1.00 93.31 125 GLU A O 1
ATOM 989 N N . LEU A 1 126 ? 9.169 -14.359 -14.407 1.00 93.19 126 LEU A N 1
ATOM 990 C CA . LEU A 1 126 ? 7.803 -14.729 -14.014 1.00 93.19 126 LEU A CA 1
ATOM 991 C C . LEU A 1 126 ? 7.781 -15.723 -12.842 1.00 93.19 126 LEU A C 1
ATOM 993 O O . LEU A 1 126 ? 6.927 -15.604 -11.963 1.00 93.19 126 LEU A O 1
ATOM 997 N N . GLU A 1 127 ? 8.739 -16.648 -12.775 1.00 93.25 127 GLU A N 1
ATOM 998 C CA . GLU A 1 127 ? 8.888 -17.579 -11.647 1.00 93.25 127 GLU A CA 1
ATOM 999 C C . GLU A 1 127 ? 9.411 -16.904 -10.367 1.00 93.25 127 GLU A C 1
ATOM 1001 O O . GLU A 1 127 ? 9.063 -17.296 -9.246 1.00 93.25 127 GLU A O 1
ATOM 1006 N N . ARG A 1 128 ? 10.249 -15.872 -10.513 1.00 93.75 128 ARG A N 1
ATOM 1007 C CA . ARG A 1 128 ? 10.845 -15.124 -9.395 1.00 93.75 128 ARG A CA 1
ATOM 1008 C C . ARG A 1 128 ? 9.900 -14.084 -8.801 1.00 93.75 128 ARG A C 1
ATOM 1010 O O . ARG A 1 128 ? 9.946 -13.853 -7.590 1.00 93.75 128 ARG A O 1
ATOM 1017 N N . LEU A 1 129 ? 9.038 -13.469 -9.611 1.00 92.81 129 LEU A N 1
ATOM 1018 C CA . LEU A 1 129 ? 8.151 -12.372 -9.207 1.00 92.81 129 LEU A CA 1
ATOM 1019 C C . LEU A 1 129 ? 7.309 -12.670 -7.949 1.00 92.81 129 LEU A C 1
ATOM 1021 O O . LEU A 1 129 ? 7.335 -11.836 -7.038 1.00 92.81 129 LEU A O 1
ATOM 1025 N N . PRO A 1 130 ? 6.632 -13.832 -7.803 1.00 91.12 130 PRO A N 1
ATOM 1026 C CA . PRO A 1 130 ? 5.838 -14.124 -6.606 1.00 91.12 130 PRO A CA 1
ATOM 1027 C C . PRO A 1 130 ? 6.681 -14.220 -5.327 1.00 91.12 130 PRO A C 1
ATOM 1029 O O . PRO A 1 130 ? 6.176 -13.982 -4.227 1.00 91.12 130 PRO A O 1
ATOM 1032 N N . ARG A 1 131 ? 7.965 -14.580 -5.465 1.00 91.19 131 ARG A N 1
ATOM 1033 C CA . ARG A 1 131 ? 8.904 -14.787 -4.352 1.00 91.19 131 ARG A CA 1
ATOM 1034 C C . ARG A 1 131 ? 9.597 -13.488 -3.959 1.00 91.19 131 ARG A C 1
ATOM 1036 O O . ARG A 1 131 ? 9.655 -13.154 -2.780 1.00 91.19 131 ARG A O 1
ATOM 1043 N N . GLU A 1 132 ? 10.115 -12.757 -4.942 1.00 92.56 132 GLU A N 1
ATOM 1044 C CA . GLU A 1 132 ? 10.871 -11.524 -4.709 1.00 92.56 132 GLU A CA 1
ATOM 1045 C C . GLU A 1 132 ? 9.971 -10.317 -4.442 1.00 92.56 132 GLU A C 1
ATOM 1047 O O . GLU A 1 132 ? 10.380 -9.421 -3.700 1.00 92.56 132 GLU A O 1
ATOM 1052 N N . LYS A 1 133 ? 8.760 -10.296 -5.024 1.00 92.75 133 LYS A N 1
ATOM 1053 C CA . LYS A 1 133 ? 7.771 -9.213 -4.909 1.00 92.75 133 LYS A CA 1
ATOM 1054 C C . LYS A 1 133 ? 8.446 -7.830 -5.020 1.00 92.75 133 LYS A C 1
ATOM 1056 O O . LYS A 1 133 ? 8.455 -7.066 -4.046 1.00 92.75 133 LYS A O 1
ATOM 1061 N N . PRO A 1 134 ? 9.093 -7.514 -6.158 1.00 94.94 134 PRO A N 1
ATOM 1062 C CA . PRO A 1 134 ? 9.772 -6.234 -6.333 1.00 94.94 134 PRO A CA 1
ATOM 1063 C C . PRO A 1 134 ? 8.783 -5.075 -6.247 1.00 94.94 134 PRO A C 1
ATOM 1065 O O . PRO A 1 134 ? 7.585 -5.227 -6.486 1.00 94.94 134 PRO A O 1
ATOM 1068 N N . ARG A 1 135 ? 9.270 -3.885 -5.908 1.00 95.25 135 ARG A N 1
ATOM 1069 C CA . ARG A 1 135 ? 8.467 -2.663 -5.996 1.00 95.25 135 ARG A CA 1
ATOM 1070 C C . ARG A 1 135 ? 8.504 -2.092 -7.401 1.00 95.25 135 ARG A C 1
ATOM 1072 O O . ARG A 1 135 ? 9.509 -2.224 -8.085 1.00 95.25 135 ARG A O 1
ATOM 1079 N N . LEU A 1 136 ? 7.458 -1.371 -7.798 1.00 94.12 136 LEU A N 1
ATOM 1080 C CA . LEU A 1 136 ? 7.377 -0.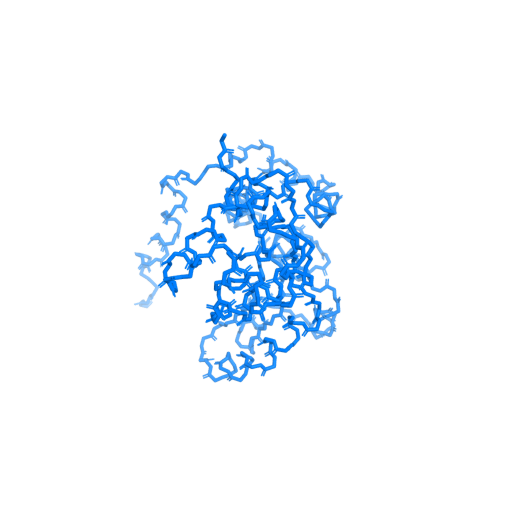771 -9.137 1.00 94.12 136 LEU A CA 1
ATOM 1081 C C . LEU A 1 136 ? 8.588 0.105 -9.499 1.00 94.12 136 LEU A C 1
ATOM 1083 O O . LEU A 1 136 ? 8.997 0.125 -10.654 1.00 94.12 136 LEU A O 1
ATOM 1087 N N . LEU A 1 137 ? 9.182 0.814 -8.530 1.00 95.31 137 LEU A N 1
ATOM 1088 C CA . LEU A 1 137 ? 10.407 1.584 -8.780 1.00 95.31 137 LEU A CA 1
ATOM 1089 C C . LEU A 1 137 ? 11.602 0.689 -9.137 1.00 95.31 137 LEU A C 1
ATOM 1091 O O . LEU A 1 137 ? 12.459 1.106 -9.904 1.00 95.31 137 LEU A O 1
ATOM 1095 N N . GLU A 1 138 ? 11.668 -0.535 -8.619 1.00 95.44 138 GLU A N 1
ATOM 1096 C CA . GLU A 1 138 ? 12.740 -1.470 -8.966 1.00 95.44 138 GLU A CA 1
ATOM 1097 C C . GLU A 1 138 ? 12.639 -1.900 -10.428 1.00 95.44 138 GLU A C 1
ATOM 1099 O O . GLU A 1 138 ? 13.665 -1.977 -11.085 1.00 95.44 138 GLU A O 1
ATOM 1104 N N . PHE A 1 139 ? 11.435 -2.082 -10.980 1.00 92.56 139 PHE A N 1
ATOM 1105 C CA . PHE A 1 139 ? 11.298 -2.406 -12.403 1.00 92.56 139 PHE A CA 1
ATOM 1106 C C . PHE A 1 139 ? 11.884 -1.338 -13.321 1.00 92.56 139 PHE A C 1
ATOM 1108 O O . PHE A 1 139 ? 12.442 -1.680 -14.351 1.00 92.56 139 PHE A O 1
ATOM 1115 N N . ALA A 1 140 ? 11.771 -0.060 -12.961 1.00 90.12 140 ALA A N 1
ATOM 1116 C CA . ALA A 1 140 ? 12.258 1.022 -13.810 1.00 90.12 140 ALA A CA 1
ATOM 1117 C C . ALA A 1 140 ? 13.789 1.171 -13.776 1.00 90.12 140 ALA A C 1
ATOM 1119 O O . ALA A 1 140 ? 14.381 1.560 -14.775 1.00 90.12 140 ALA A O 1
ATOM 1120 N N . PHE A 1 141 ? 14.428 0.893 -12.636 1.00 93.88 141 PHE A N 1
ATOM 1121 C CA . PHE A 1 141 ? 15.831 1.263 -12.413 1.00 93.88 141 PHE A CA 1
ATOM 1122 C C . PHE A 1 141 ? 16.772 0.078 -12.180 1.00 93.88 141 PHE A C 1
ATOM 1124 O O . PHE A 1 141 ? 17.966 0.197 -12.436 1.00 93.88 141 PHE A O 1
ATOM 1131 N N . ASP A 1 142 ? 16.275 -1.045 -11.666 1.00 92.88 142 ASP A N 1
ATOM 1132 C CA . ASP A 1 142 ? 17.092 -2.201 -11.303 1.00 92.88 142 ASP A CA 1
ATOM 1133 C C . ASP A 1 142 ? 17.203 -3.175 -12.485 1.00 92.88 142 ASP A C 1
ATOM 1135 O O . ASP A 1 142 ? 16.223 -3.795 -12.904 1.00 92.88 142 ASP A O 1
ATOM 1139 N N . SER A 1 143 ? 18.421 -3.344 -13.002 1.00 91.06 143 SER A N 1
ATOM 1140 C CA . SER A 1 143 ? 18.723 -4.187 -14.167 1.00 91.06 143 SER A CA 1
ATOM 1141 C C . SER A 1 143 ? 18.502 -5.687 -13.933 1.00 91.06 143 SER A C 1
ATOM 1143 O O . SER A 1 143 ? 18.529 -6.476 -14.882 1.00 91.06 143 SER A O 1
ATOM 1145 N N . ARG A 1 144 ? 18.216 -6.108 -12.692 1.00 91.00 144 ARG A N 1
ATOM 1146 C CA . ARG A 1 144 ? 17.742 -7.470 -12.387 1.00 91.00 144 ARG A CA 1
ATOM 1147 C C . ARG A 1 144 ? 16.378 -7.791 -13.008 1.00 91.00 144 ARG A C 1
ATOM 1149 O O . ARG A 1 144 ? 16.018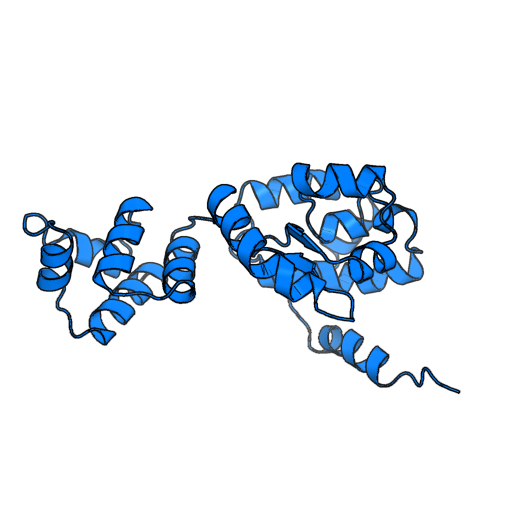 -8.968 -13.027 1.00 91.00 144 ARG A O 1
ATOM 1156 N N . TRP A 1 145 ? 15.652 -6.781 -13.493 1.00 91.56 145 TRP A N 1
ATOM 1157 C CA . TRP A 1 145 ? 14.360 -6.911 -14.167 1.00 91.56 145 TRP A CA 1
ATOM 1158 C C . TRP A 1 145 ? 14.447 -6.475 -15.629 1.00 91.56 145 TRP A C 1
ATOM 1160 O O . TRP A 1 145 ? 15.130 -5.501 -15.945 1.00 91.56 145 TRP A O 1
ATOM 1170 N N . ALA A 1 146 ? 13.728 -7.164 -16.515 1.00 88.25 146 ALA A N 1
ATOM 1171 C CA . ALA A 1 146 ? 13.759 -6.918 -17.959 1.00 88.25 146 ALA A CA 1
ATOM 1172 C C . ALA A 1 146 ? 13.416 -5.471 -18.315 1.00 88.25 146 ALA A C 1
ATOM 1174 O O . ALA A 1 146 ? 14.110 -4.840 -19.110 1.00 88.25 146 ALA A O 1
ATOM 1175 N N . VAL A 1 147 ? 12.412 -4.919 -17.641 1.00 86.56 147 VAL A N 1
ATOM 1176 C CA . VAL A 1 147 ? 11.994 -3.521 -17.775 1.00 86.56 147 VAL A CA 1
ATOM 1177 C C . VAL A 1 147 ? 13.180 -2.562 -17.580 1.00 86.56 147 VAL A C 1
ATOM 1179 O O . VAL A 1 147 ? 13.438 -1.717 -18.432 1.00 86.56 147 VAL A O 1
ATOM 1182 N N . GLY A 1 148 ? 13.972 -2.749 -16.523 1.00 84.69 148 GLY A N 1
ATOM 1183 C CA . GLY A 1 148 ? 15.117 -1.891 -16.206 1.00 84.69 148 GLY A CA 1
ATOM 1184 C C . GLY A 1 148 ? 16.310 -2.080 -17.146 1.00 84.69 148 GLY A C 1
ATOM 1185 O O . GLY A 1 148 ? 17.216 -1.253 -17.150 1.00 84.69 148 GLY A O 1
ATOM 1186 N N . ARG A 1 149 ? 16.327 -3.154 -17.947 1.00 87.88 149 ARG A N 1
ATOM 1187 C CA . ARG A 1 149 ? 17.358 -3.401 -18.970 1.00 87.88 149 ARG A CA 1
ATOM 1188 C C . ARG A 1 149 ? 17.020 -2.795 -20.328 1.00 87.88 149 ARG A C 1
ATOM 1190 O O . ARG A 1 149 ? 17.937 -2.540 -21.102 1.00 87.88 149 ARG A O 1
ATOM 1197 N N . HIS A 1 150 ? 15.735 -2.631 -20.639 1.00 84.38 150 HIS A N 1
ATOM 1198 C CA . HIS A 1 150 ? 15.284 -2.388 -22.012 1.00 84.38 150 HIS A CA 1
ATOM 1199 C C . HIS A 1 150 ? 14.601 -1.040 -22.236 1.00 84.38 150 HIS A C 1
ATOM 1201 O O . HIS A 1 150 ? 14.432 -0.664 -23.393 1.00 84.38 150 HIS A O 1
ATOM 1207 N N . ILE A 1 151 ? 14.217 -0.305 -21.186 1.00 84.44 151 ILE A N 1
ATOM 1208 C CA . ILE A 1 151 ? 13.676 1.048 -21.366 1.00 84.44 151 ILE A CA 1
ATOM 1209 C C . ILE A 1 151 ? 14.821 2.002 -21.758 1.00 84.44 151 ILE A C 1
ATOM 1211 O O . ILE A 1 151 ? 15.755 2.163 -20.968 1.00 84.44 151 ILE A O 1
ATOM 1215 N N . PRO A 1 152 ? 14.747 2.669 -22.927 1.00 88.38 152 PRO A N 1
ATOM 1216 C CA . PRO A 1 152 ? 15.714 3.691 -23.321 1.00 88.38 152 PRO A CA 1
ATOM 1217 C C . PRO A 1 152 ? 15.753 4.858 -22.328 1.00 88.38 152 PRO A C 1
ATOM 1219 O O . PRO A 1 152 ? 14.722 5.231 -21.760 1.00 88.38 152 PRO A O 1
ATOM 1222 N N . GLU A 1 153 ? 16.925 5.460 -22.118 1.00 87.56 153 GLU A N 1
ATOM 1223 C CA . GLU A 1 153 ? 17.107 6.509 -21.105 1.00 87.56 153 GLU A CA 1
ATOM 1224 C C . GLU A 1 153 ? 16.201 7.726 -21.359 1.00 87.56 153 GLU A C 1
ATOM 1226 O O . GLU A 1 153 ? 15.625 8.281 -20.422 1.00 87.56 153 GLU A O 1
ATOM 1231 N N . GLU A 1 154 ? 15.981 8.081 -22.623 1.00 89.38 154 GLU A N 1
ATOM 1232 C CA . GLU A 1 154 ? 15.097 9.163 -23.057 1.00 89.38 154 GLU A CA 1
ATOM 1233 C C . GLU A 1 154 ? 13.628 8.957 -22.652 1.00 89.38 154 GLU A C 1
ATOM 1235 O O . GLU A 1 154 ? 12.906 9.931 -22.434 1.00 89.38 154 GLU A O 1
ATOM 1240 N N . ILE A 1 155 ? 13.196 7.702 -22.484 1.00 88.62 155 ILE A N 1
ATOM 1241 C CA . ILE A 1 155 ? 11.873 7.345 -21.954 1.00 88.62 155 ILE A CA 1
ATOM 1242 C C . ILE A 1 155 ? 11.939 7.221 -20.428 1.00 88.62 155 ILE A C 1
ATOM 1244 O O . ILE A 1 155 ? 11.052 7.703 -19.716 1.00 88.62 155 ILE A O 1
ATOM 1248 N N . LEU A 1 156 ? 12.999 6.596 -19.906 1.00 89.56 156 LEU A N 1
ATOM 1249 C CA . LEU A 1 156 ? 13.165 6.325 -18.481 1.00 89.56 156 LEU A CA 1
ATOM 1250 C C . LEU A 1 156 ? 13.279 7.603 -17.650 1.00 89.56 156 LEU A C 1
ATOM 1252 O O . LEU A 1 156 ? 12.738 7.654 -16.550 1.00 89.56 156 LEU A O 1
ATOM 1256 N N . VAL A 1 157 ? 13.959 8.639 -18.135 1.00 92.38 157 VAL A N 1
ATOM 1257 C CA . VAL A 1 157 ? 14.154 9.893 -17.393 1.00 92.38 157 VAL A CA 1
ATOM 1258 C C . VAL A 1 157 ? 12.823 10.582 -17.056 1.00 92.38 157 VAL A C 1
ATOM 1260 O O . VAL A 1 157 ? 12.560 10.787 -15.863 1.00 92.38 157 VAL A O 1
ATOM 1263 N N . PRO A 1 158 ? 11.956 10.938 -18.028 1.00 90.50 158 PRO A N 1
ATOM 1264 C CA . PRO A 1 158 ? 10.690 11.597 -17.717 1.00 90.50 158 PRO A CA 1
ATOM 1265 C C . PRO A 1 158 ? 9.725 10.672 -16.964 1.00 90.50 158 PRO A C 1
ATOM 1267 O O . PRO A 1 158 ? 9.139 11.091 -15.961 1.00 90.50 158 PRO A O 1
ATOM 1270 N N . PHE A 1 159 ? 9.618 9.400 -17.366 1.00 89.25 159 PHE A N 1
ATOM 1271 C CA . PHE A 1 159 ? 8.779 8.417 -16.675 1.00 89.25 159 PHE A CA 1
ATOM 1272 C C . PHE A 1 159 ? 9.231 8.208 -15.222 1.00 89.25 159 PHE A C 1
ATOM 1274 O O . PHE A 1 159 ? 8.443 8.304 -14.281 1.00 89.25 159 PHE A O 1
ATOM 1281 N N . GLY A 1 160 ? 10.526 7.976 -15.021 1.00 92.25 160 GLY A N 1
ATOM 1282 C CA . GLY A 1 160 ? 11.158 7.751 -13.729 1.00 92.25 160 GLY A CA 1
ATOM 1283 C C . GLY A 1 160 ? 11.029 8.950 -12.795 1.00 92.25 160 GLY A C 1
ATOM 1284 O O . GLY A 1 160 ? 10.731 8.768 -11.614 1.00 92.25 160 GLY A O 1
ATOM 1285 N N . ARG A 1 161 ? 11.160 10.177 -13.317 1.00 93.44 161 ARG A N 1
ATOM 1286 C CA . ARG A 1 161 ? 10.888 11.413 -12.566 1.00 93.44 161 ARG A CA 1
ATOM 1287 C C . ARG A 1 161 ? 9.443 11.449 -12.065 1.00 93.44 161 ARG A C 1
ATOM 1289 O O . ARG A 1 161 ? 9.226 11.655 -10.872 1.00 93.44 161 ARG A O 1
ATOM 1296 N N . GLY A 1 162 ? 8.463 11.177 -12.929 1.00 91.06 162 GLY A N 1
ATOM 1297 C CA . GLY A 1 162 ? 7.053 11.117 -12.525 1.00 91.06 162 GLY A CA 1
ATOM 1298 C C . GLY A 1 162 ? 6.781 10.043 -11.468 1.00 91.06 162 GLY A C 1
ATOM 1299 O O . GLY A 1 162 ? 6.118 10.298 -10.458 1.00 91.06 162 GLY A O 1
ATOM 1300 N N . GLN A 1 163 ? 7.371 8.858 -11.637 1.00 93.06 163 GLN A N 1
ATOM 1301 C CA . GLN A 1 163 ? 7.252 7.758 -10.681 1.00 93.06 163 GLN A CA 1
ATOM 1302 C C . GLN A 1 163 ? 7.872 8.100 -9.319 1.00 93.06 163 GLN A C 1
ATOM 1304 O O . GLN A 1 163 ? 7.260 7.823 -8.287 1.00 93.06 163 GLN A O 1
ATOM 1309 N N . ILE A 1 164 ? 9.045 8.741 -9.295 1.00 95.94 164 ILE A N 1
ATOM 1310 C CA . ILE A 1 164 ? 9.717 9.177 -8.064 1.00 95.94 164 ILE A CA 1
ATOM 1311 C C . ILE A 1 164 ? 8.913 10.266 -7.353 1.00 95.94 164 ILE A C 1
ATOM 1313 O O . ILE A 1 164 ? 8.723 10.164 -6.140 1.00 95.94 164 ILE A O 1
ATOM 1317 N N . ALA A 1 165 ? 8.417 11.276 -8.074 1.00 94.06 165 ALA A N 1
ATOM 1318 C CA . ALA A 1 165 ? 7.606 12.344 -7.490 1.00 94.06 165 ALA A CA 1
ATOM 1319 C C . ALA A 1 165 ? 6.359 11.767 -6.805 1.00 94.06 165 ALA A C 1
ATOM 1321 O O . ALA A 1 165 ? 6.113 12.017 -5.622 1.00 94.06 165 ALA A O 1
ATOM 1322 N N . ARG A 1 166 ? 5.623 10.903 -7.520 1.00 92.38 166 ARG A N 1
ATOM 1323 C CA . ARG A 1 166 ? 4.426 10.237 -6.995 1.00 92.38 166 ARG A CA 1
ATOM 1324 C C . ARG A 1 166 ? 4.747 9.343 -5.799 1.00 92.38 166 ARG A C 1
ATOM 1326 O O . ARG A 1 166 ? 4.026 9.380 -4.803 1.00 92.38 166 ARG A O 1
ATOM 1333 N N . PHE A 1 167 ? 5.837 8.580 -5.861 1.00 94.56 167 PHE A N 1
ATOM 1334 C CA . PHE A 1 167 ? 6.271 7.742 -4.747 1.00 94.56 167 PHE A CA 1
ATOM 1335 C C . PHE A 1 167 ? 6.625 8.584 -3.513 1.00 94.56 167 PHE A C 1
ATOM 1337 O O . PHE A 1 167 ? 6.138 8.304 -2.423 1.00 94.56 167 PHE A O 1
ATOM 1344 N N . LYS A 1 168 ? 7.408 9.658 -3.658 1.00 94.31 168 LYS A N 1
ATOM 1345 C CA . LYS A 1 168 ? 7.740 10.555 -2.541 1.00 94.31 168 LYS A CA 1
ATOM 1346 C C . LYS A 1 168 ? 6.499 11.186 -1.912 1.00 94.31 168 LYS A C 1
ATOM 1348 O O . LYS A 1 168 ? 6.393 11.193 -0.687 1.00 94.31 168 LYS A O 1
ATOM 1353 N N . ALA A 1 169 ? 5.563 11.657 -2.735 1.00 90.62 169 ALA A N 1
ATOM 1354 C CA . ALA A 1 169 ? 4.316 12.255 -2.269 1.00 90.62 169 ALA A CA 1
ATOM 1355 C C . ALA A 1 169 ? 3.474 11.251 -1.462 1.00 90.62 169 ALA A C 1
ATOM 1357 O O . ALA A 1 169 ? 3.052 11.546 -0.346 1.00 90.62 169 ALA A O 1
ATOM 1358 N N . GLN A 1 170 ? 3.284 10.035 -1.985 1.00 89.19 170 GLN A N 1
ATOM 1359 C CA . GLN A 1 170 ? 2.468 9.002 -1.335 1.00 89.19 170 GLN A CA 1
ATOM 1360 C C . GLN A 1 170 ? 3.126 8.392 -0.090 1.00 89.19 170 GLN A C 1
ATOM 1362 O O . GLN A 1 170 ? 2.431 7.920 0.807 1.00 89.19 170 GLN A O 1
ATOM 1367 N N . GLN A 1 171 ? 4.461 8.379 -0.022 1.00 90.12 171 GLN A N 1
ATOM 1368 C CA . GLN A 1 171 ? 5.214 7.701 1.039 1.00 90.12 171 GLN A CA 1
ATOM 1369 C C . GLN A 1 171 ? 5.821 8.653 2.081 1.00 90.12 171 GLN A C 1
ATOM 1371 O O . GLN A 1 171 ? 6.634 8.215 2.901 1.00 90.12 171 GLN A O 1
ATOM 1376 N N . ARG A 1 172 ? 5.421 9.934 2.088 1.00 87.62 172 ARG A N 1
ATOM 1377 C CA . ARG A 1 172 ? 5.951 10.991 2.972 1.00 87.62 172 ARG A CA 1
ATOM 1378 C C . ARG A 1 172 ? 6.034 10.562 4.442 1.00 87.62 172 ARG A C 1
ATOM 1380 O O . ARG A 1 172 ? 7.087 10.690 5.068 1.00 87.62 172 ARG A O 1
ATOM 1387 N N . ASP A 1 173 ? 4.969 9.955 4.955 1.00 84.00 173 ASP A N 1
ATOM 1388 C CA . ASP A 1 173 ? 4.866 9.553 6.365 1.00 84.00 173 ASP A CA 1
ATOM 1389 C C . ASP A 1 173 ? 5.469 8.166 6.653 1.00 84.00 173 ASP A C 1
ATOM 1391 O O . ASP A 1 173 ? 5.499 7.696 7.791 1.00 84.00 173 ASP A O 1
ATOM 1395 N N . ARG A 1 174 ? 5.983 7.485 5.621 1.00 85.44 174 ARG A N 1
ATOM 1396 C CA . ARG A 1 174 ? 6.465 6.094 5.680 1.00 85.44 174 ARG A CA 1
ATOM 1397 C C . ARG A 1 174 ? 7.973 5.962 5.461 1.00 85.44 174 ARG A C 1
ATOM 1399 O O . ARG A 1 174 ? 8.502 4.854 5.481 1.00 85.44 174 ARG A O 1
ATOM 1406 N N . THR A 1 175 ? 8.695 7.076 5.363 1.00 90.12 175 THR A N 1
ATOM 1407 C CA . THR A 1 175 ? 10.153 7.130 5.124 1.00 90.12 175 THR A CA 1
ATOM 1408 C C . THR A 1 175 ? 10.998 6.373 6.158 1.00 90.12 175 THR A C 1
ATOM 1410 O O . THR A 1 175 ? 12.104 5.912 5.868 1.00 90.12 175 THR A O 1
ATOM 1413 N N . ARG A 1 176 ? 10.490 6.212 7.387 1.00 87.56 176 ARG A N 1
ATOM 1414 C CA . ARG A 1 176 ? 11.182 5.490 8.468 1.00 87.56 176 ARG A CA 1
ATOM 1415 C C . ARG A 1 176 ? 10.970 3.975 8.434 1.00 87.56 176 ARG A C 1
ATOM 1417 O O . ARG A 1 176 ? 11.658 3.272 9.170 1.00 87.56 176 ARG A O 1
ATOM 1424 N N . GLN A 1 177 ? 10.057 3.477 7.603 1.00 87.62 177 GLN A N 1
ATOM 1425 C CA . GLN A 1 177 ? 9.733 2.056 7.528 1.00 87.62 177 GLN A CA 1
ATOM 1426 C C . GLN A 1 177 ? 10.918 1.238 6.999 1.00 87.62 177 GLN A C 1
ATOM 1428 O O . GLN A 1 177 ? 11.652 1.675 6.108 1.00 87.62 177 GLN A O 1
ATOM 1433 N N . ARG A 1 178 ? 11.095 0.015 7.521 1.00 90.44 178 ARG A N 1
ATOM 1434 C CA . ARG A 1 178 ? 12.206 -0.877 7.132 1.00 90.44 178 ARG A CA 1
ATOM 1435 C C . ARG A 1 178 ? 12.234 -1.125 5.624 1.00 90.44 178 ARG A C 1
ATOM 1437 O O . ARG A 1 178 ? 13.294 -1.015 5.014 1.00 90.44 178 ARG A O 1
ATOM 1444 N N . TRP A 1 179 ? 11.075 -1.407 5.033 1.00 91.31 179 TRP A N 1
ATOM 1445 C CA . TRP A 1 179 ? 10.951 -1.674 3.601 1.00 91.31 179 TRP A CA 1
ATOM 1446 C C . TRP A 1 179 ? 11.340 -0.460 2.744 1.00 91.31 179 TRP A C 1
ATOM 1448 O O . TRP A 1 179 ? 11.975 -0.624 1.706 1.00 91.31 179 TRP A O 1
ATOM 1458 N N . TYR A 1 180 ? 11.025 0.757 3.200 1.00 94.62 180 TYR A N 1
ATOM 1459 C CA . TYR A 1 180 ? 11.342 1.996 2.487 1.00 94.62 180 TYR A CA 1
ATOM 1460 C C . TYR A 1 180 ? 12.856 2.219 2.461 1.00 94.62 180 TYR A C 1
ATOM 1462 O O . TYR A 1 180 ? 13.451 2.468 1.413 1.00 94.62 180 TYR A O 1
ATOM 1470 N N . ARG A 1 181 ? 13.511 2.045 3.616 1.00 95.69 181 ARG A N 1
ATOM 1471 C CA . ARG A 1 181 ? 14.974 2.143 3.725 1.00 95.69 181 ARG A CA 1
ATOM 1472 C C . ARG A 1 181 ? 15.686 1.072 2.903 1.00 95.69 181 ARG A C 1
ATOM 1474 O O . ARG A 1 181 ? 16.714 1.359 2.302 1.00 95.69 181 ARG A O 1
ATOM 1481 N N . GLN A 1 182 ? 15.152 -0.150 2.867 1.00 95.19 182 GLN A N 1
ATOM 1482 C CA . GLN A 1 182 ? 15.700 -1.235 2.050 1.00 95.19 182 GLN A CA 1
ATOM 1483 C C . GLN A 1 182 ? 15.587 -0.939 0.552 1.00 95.19 182 GLN A C 1
ATOM 1485 O O . GLN A 1 182 ? 16.559 -1.159 -0.167 1.00 95.19 182 GLN A O 1
ATOM 1490 N N . LEU A 1 183 ? 14.453 -0.391 0.102 1.00 96.62 183 LEU A N 1
ATOM 1491 C CA . LEU A 1 183 ? 14.278 0.053 -1.280 1.00 96.62 183 LEU A CA 1
ATOM 1492 C C . LEU A 1 183 ? 15.328 1.105 -1.657 1.00 96.62 183 LEU A C 1
ATOM 1494 O O . LEU A 1 183 ? 16.039 0.935 -2.642 1.00 96.62 183 LEU A O 1
ATOM 1498 N N . LEU A 1 184 ? 15.486 2.156 -0.846 1.00 97.38 184 LEU A N 1
ATOM 1499 C CA . LEU A 1 184 ? 16.490 3.184 -1.128 1.00 97.38 184 LEU A CA 1
ATOM 1500 C C . LEU A 1 184 ? 17.915 2.640 -1.061 1.00 97.38 184 LEU A C 1
ATOM 1502 O O . LEU A 1 184 ? 18.719 2.964 -1.924 1.00 97.38 184 LEU A O 1
ATOM 1506 N N . LYS A 1 185 ? 18.237 1.768 -0.099 1.00 97.06 185 LYS A N 1
ATOM 1507 C CA . LYS A 1 185 ? 19.556 1.121 -0.037 1.00 97.06 185 LYS A CA 1
ATOM 1508 C C . LYS A 1 185 ? 19.885 0.372 -1.333 1.00 97.06 185 LYS A C 1
ATOM 1510 O O . LYS A 1 185 ? 21.046 0.337 -1.725 1.00 97.06 185 LYS A O 1
ATOM 1515 N N . ARG A 1 186 ? 18.877 -0.218 -1.979 1.00 95.31 186 ARG A N 1
ATOM 1516 C CA . ARG A 1 186 ? 19.023 -0.954 -3.236 1.00 95.31 186 ARG A CA 1
ATOM 1517 C C . ARG A 1 186 ? 19.148 -0.039 -4.451 1.00 95.31 186 ARG A C 1
ATOM 1519 O O . ARG A 1 186 ? 19.977 -0.315 -5.306 1.00 95.31 186 ARG A O 1
ATOM 1526 N N . LEU A 1 187 ? 18.355 1.031 -4.518 1.00 97.31 187 LEU A N 1
ATOM 1527 C CA . LEU A 1 187 ? 18.291 1.883 -5.709 1.00 97.31 187 LEU A CA 1
ATOM 1528 C C . LEU A 1 187 ? 19.287 3.055 -5.697 1.00 97.31 187 LEU A C 1
ATOM 1530 O O . LEU A 1 187 ? 19.771 3.452 -6.748 1.00 97.31 187 LEU A O 1
ATOM 1534 N N . MET A 1 188 ? 19.666 3.588 -4.531 1.00 97.69 188 MET A N 1
ATOM 1535 C CA . MET A 1 188 ? 20.622 4.705 -4.420 1.00 97.69 188 MET A CA 1
ATOM 1536 C C . MET A 1 188 ? 22.028 4.436 -4.997 1.00 97.69 188 MET A C 1
ATOM 1538 O O . MET A 1 188 ? 22.685 5.397 -5.411 1.00 97.69 188 MET A O 1
ATOM 1542 N N . PRO A 1 189 ? 22.541 3.191 -5.047 1.00 97.50 189 PRO A N 1
ATOM 1543 C CA . PRO A 1 189 ? 23.759 2.875 -5.790 1.00 97.50 189 PRO A CA 1
ATOM 1544 C C . PRO A 1 189 ? 23.673 3.161 -7.298 1.00 97.50 189 PRO A C 1
ATOM 1546 O O . PRO A 1 189 ? 24.704 3.458 -7.892 1.00 97.50 189 PRO A O 1
ATOM 1549 N N . ILE A 1 190 ? 22.478 3.145 -7.896 1.00 96.00 190 ILE A N 1
ATOM 1550 C CA . ILE A 1 190 ? 22.264 3.342 -9.337 1.00 96.00 190 ILE A CA 1
ATOM 1551 C C . ILE A 1 190 ? 22.376 4.846 -9.665 1.00 96.00 190 ILE A C 1
ATOM 1553 O O . ILE A 1 190 ? 21.579 5.628 -9.135 1.00 96.00 190 ILE A O 1
ATOM 1557 N N . PRO A 1 191 ? 23.333 5.287 -10.516 1.00 96.00 191 PRO A N 1
ATOM 1558 C CA . PRO A 1 191 ? 23.602 6.712 -10.746 1.00 96.00 191 PRO A CA 1
ATOM 1559 C C . PRO A 1 191 ? 22.385 7.507 -11.229 1.00 96.00 191 PRO A C 1
ATOM 1561 O O . PRO A 1 191 ? 22.064 8.541 -10.643 1.00 96.00 191 PRO A O 1
ATOM 1564 N N . LEU A 1 192 ? 21.666 6.988 -12.230 1.00 94.75 192 LEU A N 1
ATOM 1565 C CA . LEU A 1 192 ? 20.477 7.640 -12.780 1.00 94.75 192 LEU A CA 1
ATOM 1566 C C . LEU A 1 192 ? 19.371 7.792 -11.726 1.00 94.75 192 LEU A C 1
ATOM 1568 O O . LEU A 1 192 ? 18.839 8.884 -11.535 1.00 94.75 192 LEU A O 1
ATOM 1572 N N . PHE A 1 193 ? 19.066 6.722 -10.981 1.00 96.88 193 PHE A N 1
ATOM 1573 C CA . PHE A 1 193 ? 18.085 6.787 -9.897 1.00 96.88 193 PHE A CA 1
ATOM 1574 C C . PHE A 1 193 ? 18.495 7.803 -8.832 1.00 96.88 193 PHE A C 1
ATOM 1576 O O . PHE A 1 193 ? 17.661 8.587 -8.392 1.00 96.88 193 PHE A O 1
ATOM 1583 N N . ARG A 1 194 ? 19.766 7.807 -8.412 1.00 97.88 194 ARG A N 1
ATOM 1584 C CA . ARG A 1 194 ? 20.278 8.742 -7.402 1.00 97.88 194 ARG A CA 1
ATOM 1585 C C . ARG A 1 194 ? 20.068 10.189 -7.829 1.00 97.88 194 ARG A C 1
ATOM 1587 O O . ARG A 1 194 ? 19.609 10.992 -7.017 1.00 97.88 194 ARG A O 1
ATOM 1594 N N . GLU A 1 195 ? 20.395 10.513 -9.076 1.00 97.06 195 GLU A N 1
ATOM 1595 C CA . GLU A 1 195 ? 20.265 11.880 -9.572 1.00 97.06 195 GLU A CA 1
ATOM 1596 C C . GLU A 1 195 ? 18.799 12.300 -9.689 1.00 97.06 195 GLU A C 1
ATOM 1598 O O . GLU A 1 195 ? 18.416 13.353 -9.170 1.00 97.06 195 GLU A O 1
ATOM 1603 N N . LEU A 1 196 ? 17.942 11.448 -10.261 1.00 96.38 196 LEU A N 1
ATOM 1604 C CA . LEU A 1 196 ? 16.503 11.714 -10.312 1.00 96.38 196 LEU A CA 1
ATOM 1605 C C . LEU A 1 196 ? 15.904 11.814 -8.906 1.00 96.38 196 LEU A C 1
ATOM 1607 O O . LEU A 1 196 ? 15.115 12.714 -8.631 1.00 96.38 196 LEU A O 1
ATOM 1611 N N . TRP A 1 197 ? 16.308 10.952 -7.976 1.00 97.00 197 TRP A N 1
ATOM 1612 C CA . TRP A 1 197 ? 15.852 10.999 -6.592 1.00 97.00 197 TRP A CA 1
ATOM 1613 C C . TRP A 1 197 ? 16.250 12.302 -5.901 1.00 97.00 197 TRP A C 1
ATOM 1615 O O . TRP A 1 197 ? 15.464 12.835 -5.124 1.00 97.00 197 TRP A O 1
ATOM 1625 N N . ARG A 1 198 ? 17.439 12.848 -6.159 1.00 96.19 198 ARG A N 1
ATOM 1626 C CA . ARG A 1 198 ? 17.890 14.108 -5.552 1.00 96.19 198 ARG A CA 1
ATOM 1627 C C . ARG A 1 198 ? 17.165 15.325 -6.128 1.00 96.19 198 ARG A C 1
ATOM 1629 O O . ARG A 1 198 ? 16.829 16.234 -5.377 1.00 96.19 198 ARG A O 1
ATOM 1636 N N . THR A 1 199 ? 16.929 15.329 -7.436 1.00 95.12 199 THR A N 1
ATOM 1637 C CA . THR A 1 199 ? 16.400 16.488 -8.176 1.00 95.12 199 THR A CA 1
ATOM 1638 C C . THR A 1 199 ? 14.877 16.538 -8.239 1.00 95.12 199 THR A C 1
ATOM 1640 O O . THR A 1 199 ? 14.304 17.611 -8.391 1.00 95.12 199 THR A O 1
ATOM 1643 N N . THR A 1 200 ? 14.200 15.398 -8.093 1.00 94.19 200 THR A N 1
ATOM 1644 C CA . THR A 1 200 ? 12.737 15.331 -8.179 1.00 94.19 200 THR A CA 1
ATOM 1645 C C . THR A 1 200 ? 12.097 15.742 -6.848 1.00 94.19 200 THR A C 1
ATOM 1647 O O . THR A 1 200 ? 12.353 15.078 -5.834 1.00 94.19 200 THR A O 1
ATOM 1650 N N . PRO A 1 201 ? 11.242 16.779 -6.806 1.00 87.56 201 PRO A N 1
ATOM 1651 C CA . PRO A 1 201 ? 10.532 17.165 -5.590 1.00 87.56 201 PRO A CA 1
ATOM 1652 C C . PRO A 1 201 ? 9.523 16.089 -5.159 1.00 87.56 201 PRO A C 1
ATOM 1654 O O . PRO A 1 201 ? 9.084 15.256 -5.948 1.00 87.56 201 PRO A O 1
ATOM 1657 N N . GLY A 1 202 ? 9.164 16.085 -3.873 1.00 77.25 202 GLY A N 1
ATOM 1658 C CA . GLY A 1 202 ? 8.153 15.177 -3.314 1.00 77.25 202 GLY A CA 1
ATOM 1659 C C . GLY A 1 202 ? 6.717 15.683 -3.444 1.00 77.25 202 GLY A C 1
ATOM 1660 O O . GLY A 1 202 ? 5.845 15.220 -2.714 1.00 77.25 202 GLY A O 1
ATOM 1661 N N . GLU A 1 203 ? 6.493 16.654 -4.322 1.00 69.38 203 GLU A N 1
ATOM 1662 C CA . GLU A 1 203 ? 5.217 17.325 -4.528 1.00 69.38 203 GLU A CA 1
ATOM 1663 C C . GLU A 1 203 ? 4.728 16.990 -5.935 1.00 69.38 203 GLU A C 1
ATOM 1665 O O . GLU A 1 203 ? 5.477 17.080 -6.909 1.00 69.38 203 GLU A O 1
ATOM 1670 N N . LEU A 1 204 ? 3.472 16.558 -6.042 1.00 59.59 204 LEU A N 1
ATOM 1671 C CA . LEU A 1 204 ? 2.819 16.393 -7.334 1.00 59.59 204 LEU A CA 1
ATOM 1672 C C . LEU A 1 204 ? 2.474 17.795 -7.845 1.00 59.59 204 LEU A C 1
ATOM 1674 O O . LEU A 1 204 ? 1.403 18.315 -7.545 1.00 59.59 204 LEU A O 1
ATOM 1678 N N . GLY A 1 205 ? 3.399 18.428 -8.568 1.00 52.22 205 GLY A N 1
ATOM 1679 C CA . GLY A 1 205 ? 3.070 19.614 -9.358 1.00 52.22 205 GLY A CA 1
ATOM 1680 C C . GLY A 1 205 ? 1.958 19.279 -10.359 1.00 52.22 205 GLY A C 1
ATOM 1681 O O . GLY A 1 205 ? 1.893 18.150 -10.851 1.00 52.22 205 GLY A O 1
ATOM 1682 N N . SER A 1 206 ? 1.085 20.243 -10.662 1.00 48.28 206 SER A N 1
ATOM 1683 C CA . SER A 1 206 ? -0.010 20.089 -11.635 1.00 48.28 206 SER A CA 1
ATOM 1684 C C . SER A 1 206 ? 0.471 19.556 -12.991 1.00 48.28 206 SER A C 1
ATOM 1686 O O . SER A 1 206 ? -0.212 18.740 -13.598 1.00 48.28 206 SER A O 1
ATOM 1688 N N . GLU A 1 207 ? 1.688 19.918 -13.400 1.00 47.56 207 GLU A N 1
ATOM 1689 C CA . GLU A 1 207 ? 2.330 19.494 -14.653 1.00 47.56 207 GLU A CA 1
ATOM 1690 C C . GLU A 1 207 ? 2.627 17.982 -14.733 1.00 47.56 207 GLU A C 1
ATOM 1692 O O . GLU A 1 207 ? 2.703 17.416 -15.819 1.00 47.56 207 GLU A O 1
ATOM 1697 N N . LEU A 1 208 ? 2.766 17.274 -13.603 1.00 47.50 208 LEU A N 1
ATOM 1698 C CA . LEU A 1 208 ? 3.027 15.824 -13.603 1.00 47.50 208 LEU A CA 1
ATOM 1699 C C . LEU A 1 208 ? 1.759 14.986 -13.835 1.00 47.50 208 LEU A C 1
ATOM 1701 O O . LEU A 1 208 ? 1.862 13.815 -14.201 1.00 47.50 208 LEU A O 1
ATOM 1705 N N . MET A 1 209 ? 0.572 15.575 -13.651 1.00 44.38 209 MET A N 1
ATOM 1706 C CA . MET A 1 209 ? -0.696 14.960 -14.061 1.00 44.38 209 MET A CA 1
ATOM 1707 C C . MET A 1 209 ? -0.871 14.987 -15.587 1.00 44.38 209 MET A C 1
ATOM 1709 O O . MET A 1 209 ? -1.598 14.150 -16.127 1.00 44.38 209 MET A O 1
ATOM 1713 N N . ASP A 1 210 ? -0.178 15.893 -16.288 1.00 43.56 210 ASP A N 1
ATOM 1714 C CA . ASP A 1 210 ? -0.354 16.092 -17.727 1.00 43.56 210 ASP A CA 1
ATOM 1715 C C . ASP A 1 210 ? 0.312 15.009 -18.588 1.00 43.56 210 ASP A C 1
ATOM 1717 O O . ASP A 1 210 ? -0.084 14.827 -19.736 1.00 43.56 210 ASP A O 1
ATOM 1721 N N . TYR A 1 211 ? 1.223 14.186 -18.051 1.00 46.44 211 TYR A N 1
ATOM 1722 C CA . TYR A 1 211 ? 1.790 13.058 -18.812 1.00 46.44 211 TYR A CA 1
ATOM 1723 C C . TYR A 1 211 ? 0.719 12.018 -19.209 1.00 46.44 211 TYR A C 1
ATOM 1725 O O . TYR A 1 211 ? 0.804 11.419 -20.279 1.00 46.44 211 TYR A O 1
ATOM 1733 N N . ASN A 1 212 ? -0.338 11.861 -18.398 1.00 42.84 212 ASN A N 1
ATOM 1734 C CA . ASN A 1 212 ? -1.506 11.042 -18.753 1.00 42.84 212 ASN A CA 1
ATOM 1735 C C . ASN A 1 212 ? -2.450 11.747 -19.747 1.00 42.84 212 ASN A C 1
ATOM 1737 O O . ASN A 1 212 ? -3.219 11.073 -20.426 1.00 42.84 212 ASN A O 1
ATOM 1741 N N . ARG A 1 213 ? -2.410 13.083 -19.846 1.00 38.03 213 ARG A N 1
ATOM 1742 C CA . ARG A 1 213 ? -3.191 13.866 -20.820 1.00 38.03 213 ARG A CA 1
ATOM 1743 C C . ARG A 1 213 ? -2.543 13.853 -22.202 1.00 38.03 213 ARG A C 1
ATOM 1745 O O . ARG A 1 213 ? -3.224 13.598 -23.186 1.00 38.03 213 ARG A O 1
ATOM 1752 N N . VAL A 1 214 ? -1.222 14.014 -22.268 1.00 40.34 214 VAL A N 1
ATOM 1753 C CA . VAL A 1 214 ? -0.468 14.042 -23.534 1.00 40.34 214 VAL A CA 1
ATOM 1754 C C . VAL A 1 214 ? -0.547 12.702 -24.290 1.00 40.34 214 VAL A C 1
ATOM 1756 O O . VAL A 1 214 ? -0.535 12.691 -25.521 1.00 40.34 214 VAL A O 1
ATOM 1759 N N . GLN A 1 215 ? -0.705 11.570 -23.590 1.00 42.31 215 GLN A N 1
ATOM 1760 C CA . GLN A 1 215 ? -0.939 10.265 -24.231 1.00 42.31 215 GLN A CA 1
ATOM 1761 C C . GLN A 1 215 ? -2.393 10.018 -24.665 1.00 42.31 215 GLN A C 1
ATOM 1763 O O . GLN A 1 215 ? -2.602 9.217 -25.571 1.00 42.31 215 GLN A O 1
ATOM 1768 N N . MET A 1 216 ? -3.385 10.692 -24.071 1.00 36.91 216 MET A N 1
ATOM 1769 C CA . MET A 1 216 ? -4.787 10.590 -24.509 1.00 36.91 216 MET A CA 1
ATOM 1770 C C . MET A 1 216 ? -5.102 11.502 -25.703 1.00 36.91 216 MET A C 1
ATOM 1772 O O . MET A 1 216 ? -5.992 11.178 -26.483 1.00 36.91 216 MET A O 1
ATOM 1776 N N . ASP A 1 217 ? -4.340 12.587 -25.879 1.00 35.19 217 ASP A N 1
ATOM 1777 C CA . ASP A 1 217 ? -4.479 13.519 -27.009 1.00 35.19 217 ASP A CA 1
ATOM 1778 C C . ASP A 1 217 ? -3.485 13.248 -28.159 1.00 35.19 217 ASP A C 1
ATOM 1780 O O . ASP A 1 217 ? -3.494 13.947 -29.173 1.00 35.19 217 ASP A O 1
ATOM 1784 N N . SER A 1 218 ? -2.636 12.220 -28.045 1.00 30.77 218 SER A N 1
ATOM 1785 C CA . SER A 1 218 ? -1.817 11.756 -29.171 1.00 30.77 218 SER A CA 1
ATOM 1786 C C . SER A 1 218 ? -2.680 10.907 -30.113 1.00 30.77 218 SER A C 1
ATOM 1788 O O . SER A 1 218 ? -3.168 9.855 -29.690 1.00 30.77 218 SER A O 1
ATOM 1790 N N . PRO A 1 219 ? -2.873 11.300 -31.389 1.00 37.53 219 PRO A N 1
ATOM 1791 C CA . PRO A 1 219 ? -3.675 10.535 -32.331 1.00 37.53 219 PRO A CA 1
ATOM 1792 C C . PRO A 1 219 ? -2.897 9.287 -32.757 1.00 37.53 219 PRO A C 1
ATOM 1794 O O . PRO A 1 219 ? -2.206 9.274 -33.772 1.00 37.53 219 PRO A O 1
ATOM 1797 N N . VAL A 1 220 ? -2.998 8.216 -31.974 1.00 39.62 220 VAL A N 1
ATOM 1798 C CA . VAL A 1 220 ? -2.591 6.884 -32.418 1.00 39.62 220 VAL A CA 1
ATOM 1799 C C . VAL A 1 220 ? -3.769 6.286 -33.181 1.00 39.62 220 VAL A C 1
ATOM 1801 O O . VAL A 1 220 ? -4.696 5.747 -32.582 1.00 39.62 220 VAL A O 1
ATOM 1804 N N . GLY A 1 221 ? -3.747 6.416 -34.509 1.00 35.84 221 GLY A N 1
ATOM 1805 C CA . GLY A 1 221 ? -4.677 5.704 -35.388 1.00 35.84 221 GLY A CA 1
ATOM 1806 C C . GLY A 1 221 ? -5.058 6.442 -36.668 1.00 35.84 221 GLY A C 1
ATOM 1807 O O . GLY A 1 221 ? -6.200 6.875 -36.812 1.00 35.84 221 GLY A O 1
ATOM 1808 N N . ARG A 1 222 ? -4.126 6.526 -37.619 1.00 33.12 222 ARG A N 1
ATOM 1809 C CA . ARG A 1 222 ? -4.413 6.272 -39.037 1.00 33.12 222 ARG A CA 1
ATOM 1810 C C . ARG A 1 222 ? -3.324 5.374 -39.591 1.00 33.12 222 ARG A C 1
ATOM 1812 O O . ARG A 1 222 ? -2.161 5.590 -39.187 1.00 33.12 222 ARG A O 1
#

Foldseek 3Di:
DWQPLLCLLVVLCVVVVHDLCRLCVQLVNNVCSCPNVCRNRVVDQDDLVVLVSSCVSSVHDPVSSQVSCVSSVHDDDPVNLVVVCVVCVVVQQPDPAWDWDADLLQFTADTYPNVCVVLVFDPVRVVCCNPVRDHPLCLLCPPVTPSNVPDDPVRSLLVSLLVLLQNLQSCVVPCPPPVNVVNCVVRCVGPSNVVSNVPRHNDPDPVSVCVVVVVVPPPPDD

pLDDT: mean 87.76, std 15.18, range [30.77, 97.88]